Protein AF-A0A0M2HEK0-F1 (afdb_monomer_lite)

Foldseek 3Di:
DQQCLVVVVVVVVQDDVVDLVSNLVSCVVCVVSLLVSLVCQQVVLVVQLVLLLVVLVLCCVQPHNVLSVLSVLSNLLSVLSNVLSVLSNCSVVLVVLCVVPVVVSSVSSNVSCCCRVVNSNVSSLLSLLSSLLSVLVLLCLLVPVVSNVLNVLSVLLNVLVVVCVVCVVVCVVPPPDPNVVSNSCCSNPRSVVSSVVSVVLCVDPVSVVSSRCRPPPPDDDD

Structure (mmCIF, N/CA/C/O backbone):
data_AF-A0A0M2HEK0-F1
#
_entry.id   AF-A0A0M2HEK0-F1
#
loop_
_atom_site.group_PDB
_atom_site.id
_atom_site.type_symbol
_atom_site.label_atom_id
_atom_site.label_alt_id
_atom_site.label_comp_id
_atom_site.label_asym_id
_atom_site.label_entity_id
_atom_site.label_seq_id
_atom_site.pdbx_PDB_ins_code
_atom_site.Cartn_x
_atom_site.Cartn_y
_atom_site.Cartn_z
_atom_site.occupancy
_atom_site.B_iso_or_equiv
_atom_site.auth_seq_id
_atom_site.auth_comp_id
_atom_site.auth_asym_id
_atom_site.auth_atom_id
_atom_site.pdbx_PDB_model_num
ATOM 1 N N . MET A 1 1 ? -7.257 -2.954 -4.984 1.00 43.28 1 MET A N 1
ATOM 2 C CA . MET A 1 1 ? -6.579 -2.205 -6.070 1.00 43.28 1 MET A CA 1
ATOM 3 C C . MET A 1 1 ? -5.153 -1.795 -5.699 1.00 43.28 1 MET A C 1
ATOM 5 O O . MET A 1 1 ? -4.264 -2.121 -6.467 1.00 43.28 1 MET A O 1
ATOM 9 N N . LEU A 1 2 ? -4.908 -1.219 -4.512 1.00 51.06 2 LEU A N 1
ATOM 10 C CA . LEU A 1 2 ? -3.581 -0.797 -4.002 1.00 51.06 2 LEU A CA 1
ATOM 11 C C . LEU A 1 2 ? -2.445 -1.846 -4.005 1.00 51.06 2 LEU A C 1
ATOM 13 O O . LEU A 1 2 ? -1.286 -1.460 -3.966 1.00 51.06 2 LEU A O 1
ATOM 17 N N . PHE A 1 3 ? -2.766 -3.146 -4.009 1.00 53.66 3 PHE A N 1
ATOM 18 C CA . PHE A 1 3 ? -1.808 -4.231 -3.723 1.00 53.66 3 PHE A CA 1
ATOM 19 C C . PHE A 1 3 ? -1.712 -5.293 -4.831 1.00 53.66 3 PHE A C 1
ATOM 21 O O . PHE A 1 3 ? -1.003 -6.281 -4.695 1.00 53.66 3 PHE A O 1
ATOM 28 N N . VAL A 1 4 ? -2.433 -5.105 -5.944 1.00 54.69 4 VAL A N 1
ATOM 29 C CA . VAL A 1 4 ? -2.502 -6.089 -7.048 1.00 54.69 4 VAL A CA 1
ATOM 30 C C . VAL A 1 4 ? -1.503 -5.753 -8.168 1.00 54.69 4 VAL A C 1
ATOM 32 O O . VAL A 1 4 ? -1.244 -6.565 -9.050 1.00 54.69 4 VAL A O 1
ATOM 35 N N . ALA A 1 5 ? -0.893 -4.566 -8.111 1.00 63.00 5 ALA A N 1
ATOM 36 C CA . ALA A 1 5 ? -0.025 -4.030 -9.152 1.00 63.00 5 ALA A CA 1
ATOM 37 C C . ALA A 1 5 ? 1.284 -4.815 -9.348 1.00 63.00 5 ALA A C 1
ATOM 39 O O . ALA A 1 5 ? 1.787 -4.856 -10.462 1.00 63.00 5 ALA A O 1
ATOM 40 N N . LEU A 1 6 ? 1.859 -5.402 -8.293 1.00 65.25 6 LEU A N 1
ATOM 41 C CA . LEU A 1 6 ? 3.058 -6.249 -8.401 1.00 65.25 6 LEU A CA 1
ATOM 42 C C . LEU A 1 6 ? 2.714 -7.698 -8.813 1.00 65.25 6 LEU A C 1
ATOM 44 O O . LEU A 1 6 ? 3.336 -8.211 -9.741 1.00 65.25 6 LEU A O 1
ATOM 48 N N . PRO A 1 7 ? 1.695 -8.351 -8.209 1.00 66.81 7 PRO A N 1
ATOM 49 C CA . PRO A 1 7 ? 1.264 -9.692 -8.612 1.00 66.81 7 PRO A CA 1
ATOM 50 C C . PRO A 1 7 ? 0.872 -9.821 -10.079 1.00 66.81 7 PRO A C 1
ATOM 52 O O . PRO A 1 7 ? 1.194 -10.826 -10.698 1.00 66.81 7 PRO A O 1
ATOM 55 N N . LEU A 1 8 ? 0.187 -8.821 -10.646 1.00 73.88 8 LEU A N 1
ATOM 56 C CA . LEU A 1 8 ? -0.225 -8.866 -12.053 1.00 73.88 8 LEU A CA 1
ATOM 57 C C . LEU A 1 8 ? 0.974 -8.904 -13.002 1.00 73.88 8 LEU A C 1
ATOM 59 O O . LEU A 1 8 ? 0.934 -9.597 -14.011 1.00 73.88 8 LEU A O 1
ATOM 63 N N . GLU A 1 9 ? 2.049 -8.194 -12.667 1.00 77.06 9 GLU A N 1
ATOM 64 C CA . GLU A 1 9 ? 3.269 -8.176 -13.476 1.00 77.06 9 GLU A CA 1
ATOM 65 C C . GLU A 1 9 ? 4.083 -9.459 -13.299 1.00 77.06 9 GLU A C 1
ATOM 67 O O . GLU A 1 9 ? 4.614 -9.983 -14.274 1.00 77.06 9 GLU A O 1
ATOM 72 N N . LEU A 1 10 ? 4.121 -10.010 -12.080 1.00 74.12 10 LEU A N 1
ATOM 73 C CA . LEU A 1 10 ? 4.720 -11.321 -11.816 1.00 74.12 10 LEU A CA 1
ATOM 74 C C . LEU A 1 10 ? 3.996 -12.434 -12.587 1.00 74.12 10 LEU A C 1
ATOM 76 O O . LEU A 1 10 ? 4.642 -13.260 -13.224 1.00 74.12 10 LEU A O 1
ATOM 80 N N . LEU A 1 11 ? 2.660 -12.419 -12.604 1.00 78.31 11 LEU A N 1
ATOM 81 C CA . LEU A 1 11 ? 1.852 -13.345 -13.408 1.00 78.31 11 LEU A CA 1
ATOM 82 C C . LEU A 1 11 ? 2.074 -13.159 -14.916 1.00 78.31 11 LEU A C 1
ATOM 84 O O . LEU A 1 11 ? 1.963 -14.119 -15.673 1.00 78.31 11 LEU A O 1
ATOM 88 N N . ALA A 1 12 ? 2.424 -11.947 -15.348 1.00 82.19 12 ALA A N 1
ATOM 89 C CA . ALA A 1 12 ? 2.805 -11.634 -16.724 1.00 82.19 12 ALA A CA 1
ATOM 90 C C . ALA A 1 12 ? 4.292 -11.924 -17.032 1.00 82.19 12 ALA A C 1
ATOM 92 O O . ALA A 1 12 ? 4.817 -11.465 -18.049 1.00 82.19 12 ALA A O 1
ATOM 93 N N . GLY A 1 13 ? 4.984 -12.671 -16.165 1.00 81.81 13 GLY A N 1
ATOM 94 C CA . GLY A 1 13 ? 6.350 -13.132 -16.402 1.00 81.81 13 GLY A CA 1
ATOM 95 C C . GLY A 1 13 ? 7.399 -12.024 -16.342 1.00 81.81 13 GLY A C 1
ATOM 96 O O . GLY A 1 13 ? 8.364 -12.067 -17.107 1.00 81.81 13 GLY A O 1
ATOM 97 N N . ARG A 1 14 ? 7.207 -11.014 -15.478 1.00 81.00 14 ARG A N 1
ATOM 98 C CA . ARG A 1 14 ? 8.226 -9.983 -15.235 1.00 81.00 14 ARG A CA 1
ATOM 99 C C . ARG A 1 14 ? 9.558 -10.656 -14.845 1.00 81.00 14 ARG A C 1
ATOM 101 O O . ARG A 1 14 ? 9.555 -11.452 -13.905 1.00 81.00 14 ARG A O 1
ATOM 108 N N . PRO A 1 15 ? 10.670 -10.359 -15.546 1.00 81.75 15 PRO A N 1
ATOM 109 C CA . PRO A 1 15 ? 11.988 -10.888 -15.211 1.00 81.75 15 PRO A CA 1
ATOM 110 C C . PRO A 1 15 ? 12.427 -10.477 -13.810 1.00 81.75 15 PRO A C 1
ATOM 112 O O . PRO A 1 15 ? 11.942 -9.480 -13.267 1.00 81.75 15 PRO A O 1
ATOM 115 N N . ASP A 1 16 ? 13.385 -11.224 -13.267 1.00 72.88 16 ASP A N 1
ATOM 116 C CA . ASP A 1 16 ? 14.060 -10.829 -12.038 1.00 72.88 16 ASP A CA 1
ATOM 117 C C . ASP A 1 16 ? 14.680 -9.431 -12.193 1.00 72.88 16 ASP A C 1
ATOM 119 O O . ASP A 1 16 ? 15.221 -9.083 -13.250 1.00 72.88 16 ASP A O 1
ATOM 123 N N . ALA A 1 17 ? 14.573 -8.621 -11.141 1.00 68.38 17 ALA A N 1
ATOM 124 C CA . ALA A 1 17 ? 15.019 -7.234 -11.146 1.00 68.38 17 ALA A CA 1
ATOM 125 C C . ALA A 1 17 ? 16.545 -7.111 -11.291 1.00 68.38 17 ALA A C 1
ATOM 127 O O . ALA A 1 17 ? 17.024 -6.064 -11.727 1.00 68.38 17 ALA A O 1
ATOM 128 N N . ASP A 1 18 ? 17.279 -8.190 -11.007 1.00 76.81 18 ASP A N 1
ATOM 129 C CA . ASP A 1 18 ? 18.732 -8.282 -11.169 1.00 76.81 18 ASP A CA 1
ATOM 130 C C . ASP A 1 18 ? 19.176 -8.278 -12.647 1.00 76.81 18 ASP A C 1
ATOM 132 O O . ASP A 1 18 ? 20.338 -8.003 -12.946 1.00 76.81 18 ASP A O 1
ATOM 136 N N . ASN A 1 19 ? 18.260 -8.526 -13.597 1.00 86.56 19 ASN A N 1
ATOM 137 C CA . ASN A 1 19 ? 18.516 -8.388 -15.033 1.00 86.56 19 ASN A CA 1
ATOM 138 C C . ASN A 1 19 ? 17.760 -7.180 -15.607 1.00 86.56 19 ASN A C 1
ATOM 140 O O . ASN A 1 19 ? 16.602 -7.266 -16.037 1.00 86.56 19 ASN A O 1
ATOM 144 N N . VAL A 1 20 ? 18.447 -6.039 -15.622 1.00 87.50 20 VAL A N 1
ATOM 145 C CA . VAL A 1 20 ? 17.902 -4.743 -16.049 1.00 87.50 20 VAL A CA 1
ATOM 146 C C . VAL A 1 20 ? 17.521 -4.746 -17.525 1.00 87.50 20 VAL A C 1
ATOM 148 O O . VAL A 1 20 ? 16.408 -4.344 -17.864 1.00 87.50 20 VAL A O 1
ATOM 151 N N . ALA A 1 21 ? 18.391 -5.269 -18.388 1.00 89.06 21 ALA A N 1
ATOM 152 C CA . ALA A 1 21 ? 18.138 -5.355 -19.822 1.00 89.06 21 ALA A CA 1
ATOM 153 C C . ALA A 1 21 ? 16.881 -6.191 -20.126 1.00 89.06 21 ALA A C 1
ATOM 155 O O . ALA A 1 21 ? 16.002 -5.766 -20.880 1.00 89.06 21 ALA A O 1
ATOM 156 N N . ALA A 1 22 ? 16.733 -7.355 -19.480 1.00 89.69 22 ALA A N 1
ATOM 157 C CA . ALA A 1 22 ? 15.534 -8.180 -19.631 1.00 89.69 22 ALA A CA 1
ATOM 158 C C . ALA A 1 22 ? 14.280 -7.467 -19.104 1.00 89.69 22 ALA A C 1
ATOM 160 O O . ALA A 1 22 ? 13.217 -7.531 -19.729 1.00 89.69 22 ALA A O 1
ATOM 161 N N . SER A 1 23 ? 14.402 -6.773 -17.971 1.00 87.94 23 SER A N 1
ATOM 162 C CA . SER A 1 23 ? 13.316 -6.000 -17.373 1.00 87.94 23 SER A CA 1
ATOM 163 C C . SER A 1 23 ? 12.837 -4.851 -18.267 1.00 87.94 23 SER A C 1
ATOM 165 O O . SER A 1 23 ? 11.628 -4.651 -18.394 1.00 87.94 23 SER A O 1
ATOM 167 N N . LEU A 1 24 ? 13.750 -4.131 -18.924 1.00 89.38 24 LEU A N 1
ATOM 168 C CA . LEU A 1 24 ? 13.416 -3.089 -19.898 1.00 89.38 24 LEU A CA 1
ATOM 169 C C . LEU A 1 24 ? 12.700 -3.664 -21.120 1.00 89.38 24 LEU A C 1
ATOM 171 O O . LEU A 1 24 ? 11.616 -3.198 -21.468 1.00 89.38 24 LEU A O 1
ATOM 175 N N . ALA A 1 25 ? 13.232 -4.740 -21.704 1.00 90.81 25 ALA A N 1
ATOM 176 C CA . ALA A 1 25 ? 12.595 -5.412 -22.836 1.00 90.81 25 ALA A CA 1
ATOM 177 C C . ALA A 1 25 ? 11.201 -5.967 -22.478 1.00 90.81 25 ALA A C 1
ATOM 179 O O . ALA A 1 25 ? 10.298 -6.058 -23.314 1.00 90.81 25 ALA A O 1
ATOM 180 N N . TRP A 1 26 ? 10.989 -6.379 -21.225 1.00 90.88 26 TRP A N 1
ATOM 181 C CA . TRP A 1 26 ? 9.657 -6.729 -20.733 1.00 90.88 26 TRP A CA 1
ATOM 182 C C . TRP A 1 26 ? 8.751 -5.497 -20.625 1.00 90.88 26 TRP A C 1
ATOM 184 O O . TRP A 1 26 ? 7.598 -5.566 -21.048 1.00 90.88 26 TRP A O 1
ATOM 194 N N . LEU A 1 27 ? 9.260 -4.379 -20.104 1.00 88.31 27 LEU A N 1
ATOM 195 C CA . LEU A 1 27 ? 8.512 -3.138 -19.903 1.00 88.31 27 LEU A CA 1
ATOM 196 C C . LEU A 1 27 ? 8.070 -2.505 -21.228 1.00 88.31 27 LEU A C 1
ATOM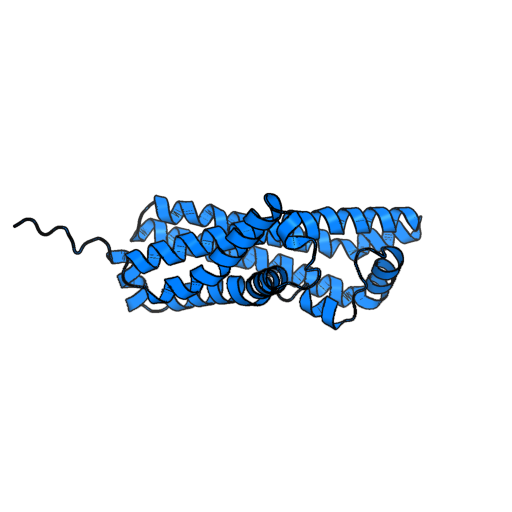 198 O O . LEU A 1 27 ? 6.954 -2.005 -21.317 1.00 88.31 27 LEU A O 1
ATOM 202 N N . GLU A 1 28 ? 8.889 -2.599 -22.273 1.00 88.31 28 GLU A N 1
ATOM 203 C CA . GLU A 1 28 ? 8.521 -2.212 -23.640 1.00 88.31 28 GLU A CA 1
ATOM 204 C C . GLU A 1 28 ? 7.371 -3.057 -24.188 1.00 88.31 28 GLU A C 1
ATOM 206 O O . GLU A 1 28 ? 6.364 -2.519 -24.650 1.00 88.31 28 GLU A O 1
ATOM 211 N N . ARG A 1 29 ? 7.470 -4.385 -24.063 1.00 91.12 29 ARG A N 1
ATOM 212 C CA . ARG A 1 29 ? 6.421 -5.312 -24.520 1.00 91.12 29 ARG A CA 1
ATOM 213 C C . ARG A 1 29 ? 5.120 -5.183 -23.727 1.00 91.12 29 ARG A C 1
ATOM 215 O O . ARG A 1 29 ? 4.054 -5.475 -24.260 1.00 91.12 29 ARG A O 1
ATOM 222 N N . ASN A 1 30 ? 5.200 -4.745 -22.471 1.00 90.81 30 ASN A N 1
ATOM 223 C CA . ASN A 1 30 ? 4.081 -4.704 -21.529 1.00 90.81 30 ASN A CA 1
ATOM 224 C C . ASN A 1 30 ? 3.758 -3.280 -21.039 1.00 90.81 30 ASN A C 1
ATOM 226 O O . ASN A 1 30 ? 3.206 -3.111 -19.951 1.00 90.81 30 ASN A O 1
ATOM 230 N N . ALA A 1 31 ? 4.057 -2.248 -21.835 1.00 86.81 31 ALA A N 1
ATOM 231 C CA . ALA A 1 31 ? 3.930 -0.844 -21.424 1.00 86.81 31 ALA A CA 1
ATOM 232 C C . ALA A 1 31 ? 2.513 -0.469 -20.947 1.00 86.81 31 ALA A C 1
ATOM 234 O O . ALA A 1 31 ? 2.347 0.262 -19.967 1.00 86.81 31 ALA A O 1
ATOM 235 N N . ALA A 1 32 ? 1.480 -1.014 -21.597 1.00 88.19 32 ALA A N 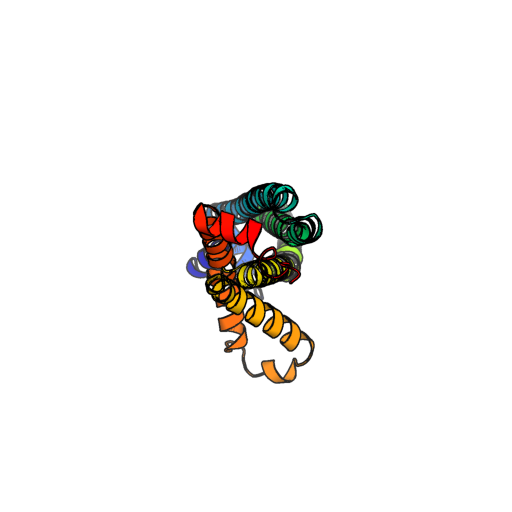1
ATOM 236 C CA . ALA A 1 32 ? 0.088 -0.812 -21.199 1.00 88.19 32 ALA A CA 1
ATOM 237 C C . ALA A 1 32 ? -0.208 -1.419 -19.818 1.00 88.19 32 ALA A C 1
ATOM 239 O O . ALA A 1 32 ? -0.811 -0.761 -18.971 1.00 88.19 32 ALA A O 1
ATOM 240 N N . LEU A 1 33 ? 0.263 -2.645 -19.564 1.00 88.44 33 LEU A N 1
ATOM 241 C CA . LEU A 1 33 ? 0.104 -3.305 -18.270 1.00 88.44 33 LEU A CA 1
ATOM 242 C C . LEU A 1 33 ? 0.831 -2.523 -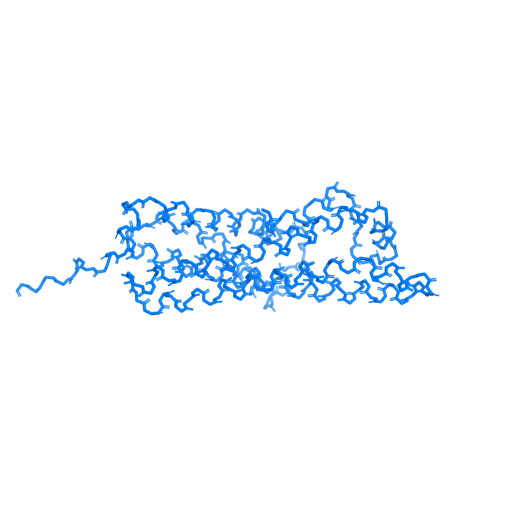17.171 1.00 88.44 33 LEU A C 1
ATOM 244 O O . LEU A 1 33 ? 0.219 -2.223 -16.151 1.00 88.44 33 LEU A O 1
ATOM 248 N N . ALA A 1 34 ? 2.083 -2.126 -17.413 1.00 85.00 34 ALA A N 1
ATOM 249 C CA . ALA A 1 34 ? 2.875 -1.331 -16.474 1.00 85.00 34 ALA A CA 1
ATOM 250 C C . ALA A 1 34 ? 2.225 0.032 -16.159 1.00 85.00 34 ALA A C 1
ATOM 252 O O . ALA A 1 34 ? 2.254 0.507 -15.024 1.00 85.00 34 ALA A O 1
ATOM 253 N N . SER A 1 35 ? 1.582 0.654 -17.151 1.00 87.50 35 SER A N 1
ATOM 254 C CA . SER A 1 35 ? 0.840 1.906 -16.961 1.00 87.50 35 SER A CA 1
ATOM 255 C C . SER A 1 35 ? -0.427 1.702 -16.127 1.00 87.50 35 SER A C 1
ATOM 257 O O . SER A 1 35 ? -0.724 2.499 -15.236 1.00 87.50 35 SER A O 1
ATOM 259 N N . VAL A 1 36 ? -1.167 0.615 -16.367 1.00 88.38 36 VAL A N 1
ATOM 260 C CA . VAL A 1 36 ? -2.367 0.269 -15.590 1.00 88.38 36 VAL A CA 1
ATOM 261 C C . VAL A 1 36 ? -2.006 -0.028 -14.137 1.00 88.38 36 VAL A C 1
ATOM 263 O O . VAL A 1 36 ? -2.650 0.491 -13.228 1.00 88.38 36 VAL A O 1
ATOM 266 N N . THR A 1 37 ? -0.971 -0.826 -13.888 1.00 86.62 37 THR A N 1
ATOM 267 C CA . THR A 1 37 ? -0.533 -1.180 -12.531 1.00 86.62 37 THR A CA 1
ATOM 268 C C . THR A 1 37 ? -0.002 0.040 -11.775 1.00 86.62 37 THR A C 1
ATOM 270 O O . THR A 1 37 ? -0.335 0.216 -10.601 1.00 86.62 37 THR A O 1
ATOM 273 N N . ALA A 1 38 ? 0.732 0.936 -12.444 1.00 87.81 38 ALA A N 1
ATOM 274 C CA . ALA A 1 38 ? 1.134 2.232 -11.898 1.00 87.81 38 ALA A CA 1
ATOM 275 C C . ALA A 1 38 ? -0.078 3.115 -11.548 1.00 87.81 38 ALA A C 1
ATOM 277 O O . ALA A 1 38 ? -0.161 3.650 -10.440 1.00 87.81 38 ALA A O 1
ATOM 278 N N . GLY A 1 39 ? -1.060 3.212 -12.450 1.00 88.06 39 GLY A N 1
ATOM 279 C CA . GLY A 1 39 ? -2.299 3.958 -12.231 1.00 88.06 39 GLY A CA 1
ATOM 280 C C . GLY A 1 39 ? -3.139 3.407 -11.074 1.00 88.06 39 GLY A C 1
ATOM 281 O O . GLY A 1 39 ? -3.653 4.173 -10.257 1.00 88.06 39 GLY A O 1
ATOM 282 N N . LEU A 1 40 ? -3.243 2.081 -10.946 1.00 87.56 40 LEU A N 1
ATOM 283 C CA . LEU A 1 40 ? -3.917 1.412 -9.826 1.00 87.56 40 LEU A CA 1
ATOM 284 C C . LEU A 1 40 ? -3.222 1.680 -8.487 1.00 87.56 40 LEU A C 1
ATOM 286 O O . LEU A 1 40 ? -3.894 1.889 -7.475 1.00 87.56 40 LEU A O 1
ATOM 290 N N . GLN A 1 41 ? -1.889 1.699 -8.476 1.00 87.81 41 GLN A N 1
ATOM 291 C CA . GLN A 1 41 ? -1.109 2.045 -7.292 1.00 87.81 41 G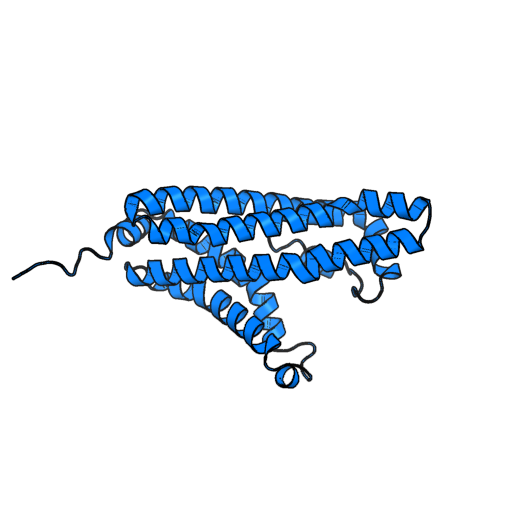LN A CA 1
ATOM 292 C C . GLN A 1 41 ? -1.338 3.509 -6.886 1.00 87.81 41 GLN A C 1
ATOM 294 O O . GLN A 1 41 ? -1.613 3.793 -5.718 1.00 87.81 41 GLN A O 1
ATOM 299 N N . LEU A 1 42 ? -1.285 4.422 -7.862 1.00 89.94 42 LEU A N 1
ATOM 300 C CA . LEU A 1 42 ? -1.482 5.858 -7.668 1.00 89.94 42 LEU A CA 1
ATOM 301 C C . LEU A 1 42 ? -2.882 6.166 -7.119 1.00 89.94 42 LEU A C 1
ATOM 303 O O . LEU A 1 42 ? -3.031 6.762 -6.051 1.00 89.94 42 LEU A O 1
ATOM 307 N N . SER A 1 43 ? -3.909 5.721 -7.845 1.00 88.12 43 SER A N 1
ATOM 308 C CA . SER A 1 43 ? -5.316 5.906 -7.473 1.00 88.12 43 SER A CA 1
ATOM 309 C C . SER A 1 43 ? -5.642 5.235 -6.145 1.00 88.12 43 SER A C 1
ATOM 311 O O . SER A 1 43 ? -6.326 5.820 -5.309 1.00 88.12 43 SER A O 1
ATOM 313 N N . GLY A 1 44 ? -5.110 4.038 -5.905 1.00 85.25 44 GLY A N 1
ATOM 314 C CA . GLY A 1 44 ? -5.286 3.350 -4.641 1.00 85.25 44 GLY A CA 1
ATOM 315 C C . GLY A 1 44 ? -4.692 4.137 -3.465 1.00 85.25 44 GLY A C 1
ATOM 316 O O . GLY A 1 44 ? -5.378 4.316 -2.460 1.00 85.25 44 GLY A O 1
ATOM 317 N N . GLY A 1 45 ? -3.471 4.668 -3.595 1.00 89.62 45 GLY A N 1
ATOM 318 C CA . GLY A 1 45 ? -2.864 5.541 -2.584 1.00 89.62 45 GLY A CA 1
ATOM 319 C C . GLY A 1 45 ? -3.716 6.781 -2.286 1.00 89.62 45 GLY A C 1
ATOM 320 O O . GLY A 1 45 ? -3.981 7.087 -1.123 1.00 89.62 45 GLY A O 1
ATOM 321 N N . ALA A 1 46 ? -4.241 7.435 -3.327 1.00 89.19 46 ALA A N 1
ATOM 322 C CA . ALA A 1 46 ? -5.149 8.574 -3.182 1.00 89.19 46 ALA A CA 1
ATOM 323 C C . ALA A 1 46 ? -6.460 8.200 -2.463 1.00 89.19 46 ALA A C 1
ATOM 325 O O . ALA A 1 46 ? -6.892 8.902 -1.548 1.00 89.19 46 ALA A O 1
ATOM 326 N N . LEU A 1 47 ? -7.068 7.065 -2.819 1.00 87.50 47 LEU A N 1
ATOM 327 C CA . LEU A 1 47 ? -8.270 6.556 -2.154 1.00 87.50 47 LEU A CA 1
ATOM 328 C C . LEU A 1 47 ? -8.017 6.247 -0.675 1.00 87.50 47 LEU A C 1
ATOM 330 O O . LEU A 1 47 ? -8.877 6.530 0.159 1.00 87.50 47 LEU A O 1
ATOM 334 N N . LEU A 1 48 ? -6.838 5.722 -0.331 1.00 88.00 48 LEU A N 1
ATOM 335 C CA . LEU A 1 48 ? -6.459 5.500 1.062 1.00 88.00 48 LEU A CA 1
ATOM 336 C C . LEU A 1 48 ? -6.366 6.822 1.834 1.00 88.00 48 LEU A C 1
ATOM 338 O O . LEU A 1 48 ? -6.896 6.904 2.937 1.00 88.00 48 LEU A O 1
ATOM 342 N N . ILE A 1 49 ? -5.781 7.876 1.252 1.00 90.81 49 ILE A N 1
ATOM 343 C CA . ILE A 1 49 ? -5.749 9.211 1.878 1.00 90.81 49 ILE A CA 1
ATOM 344 C C . ILE A 1 49 ? -7.167 9.715 2.156 1.00 90.81 49 ILE A C 1
ATOM 346 O O . ILE A 1 49 ? -7.441 10.185 3.263 1.00 90.81 49 ILE A O 1
ATOM 350 N N . VAL A 1 50 ? -8.072 9.602 1.180 1.00 88.25 50 VAL A N 1
ATOM 351 C CA . VAL A 1 50 ? -9.470 10.032 1.329 1.00 88.25 50 VAL A CA 1
ATOM 352 C C . VAL A 1 50 ? -10.162 9.237 2.439 1.00 88.25 50 VAL A C 1
ATOM 354 O O . VAL A 1 50 ? -10.755 9.833 3.340 1.00 88.25 50 VAL A O 1
ATOM 357 N N . ALA A 1 51 ? -10.034 7.908 2.426 1.00 85.62 51 ALA A N 1
ATOM 358 C CA . ALA A 1 51 ? -10.638 7.029 3.423 1.00 85.62 51 ALA A CA 1
ATOM 359 C C . ALA A 1 51 ? -10.122 7.325 4.841 1.00 85.62 51 ALA A C 1
ATOM 361 O O . ALA A 1 51 ? -10.908 7.493 5.774 1.00 85.62 51 ALA A O 1
ATOM 362 N N . VAL A 1 52 ? -8.804 7.451 5.000 1.00 88.31 52 VAL A N 1
ATOM 363 C CA . VAL A 1 52 ? -8.159 7.715 6.291 1.00 88.31 52 VAL A CA 1
ATOM 364 C C . VAL A 1 52 ? -8.499 9.113 6.805 1.00 88.31 52 VAL A C 1
ATOM 366 O O . VAL A 1 52 ? -8.765 9.274 7.994 1.00 88.31 52 VAL A O 1
ATOM 369 N N . THR A 1 53 ? -8.543 10.121 5.931 1.00 86.12 53 THR A N 1
ATOM 370 C CA . THR A 1 53 ? -8.936 11.489 6.306 1.00 86.12 53 THR A CA 1
ATOM 371 C C . THR A 1 53 ? -10.394 11.544 6.753 1.00 86.12 53 THR A C 1
ATOM 373 O O . THR A 1 53 ? -10.698 12.124 7.797 1.00 86.12 53 THR A O 1
ATOM 376 N N . GLY A 1 54 ? -11.299 10.893 6.015 1.00 81.88 54 GLY A N 1
ATOM 377 C CA . GLY A 1 54 ? -12.702 10.769 6.410 1.00 81.88 54 GLY A CA 1
ATOM 378 C C . GLY A 1 54 ? -12.845 10.093 7.774 1.00 81.88 54 GLY A C 1
ATOM 379 O O . GLY A 1 54 ? -13.545 10.592 8.657 1.00 81.88 54 GLY A O 1
ATOM 380 N N . PHE A 1 55 ? -12.095 9.013 7.992 1.00 82.06 55 PHE A N 1
ATOM 381 C CA . PHE A 1 55 ? -12.072 8.310 9.267 1.00 82.06 55 PHE A CA 1
ATOM 382 C C . PHE A 1 55 ? -11.509 9.163 10.415 1.00 82.06 55 PHE A C 1
ATOM 384 O O . PHE A 1 55 ? -12.083 9.189 11.504 1.00 82.06 55 PHE A O 1
ATOM 391 N N . ALA A 1 56 ? -10.443 9.930 10.172 1.00 84.25 56 ALA A N 1
ATOM 392 C CA . ALA A 1 56 ? -9.852 10.846 11.146 1.00 84.25 56 ALA A CA 1
ATOM 393 C C . ALA A 1 56 ? -10.861 11.893 11.643 1.00 84.25 56 ALA A C 1
ATOM 395 O O . ALA A 1 56 ? -10.912 12.193 12.837 1.00 84.25 56 ALA A O 1
ATOM 396 N N . LEU A 1 57 ? -11.687 12.436 10.741 1.00 80.25 57 LEU A N 1
ATOM 397 C CA . LEU A 1 57 ? -12.720 13.417 11.082 1.00 80.25 57 LEU A CA 1
ATOM 398 C C . LEU A 1 57 ? -13.790 12.826 12.005 1.00 80.25 57 LEU A C 1
ATOM 400 O O . LEU A 1 57 ? -14.189 13.473 12.975 1.00 80.25 57 LEU A O 1
ATOM 404 N N . VAL A 1 58 ? -14.223 11.592 11.737 1.00 78.62 58 VAL A N 1
ATOM 405 C CA . VAL A 1 58 ? -15.181 10.871 12.589 1.00 78.62 58 VAL A CA 1
ATOM 406 C C . VAL A 1 58 ? -14.563 10.584 13.959 1.00 78.62 58 VAL A C 1
ATOM 408 O O . VAL A 1 58 ? -15.148 10.923 14.989 1.00 78.62 58 VAL A O 1
ATOM 411 N N . LEU A 1 59 ? -13.338 10.054 13.981 1.00 78.25 59 LEU A N 1
ATOM 412 C CA . LEU A 1 59 ? -12.598 9.741 15.202 1.00 78.25 59 LEU A CA 1
ATOM 413 C C . LEU A 1 59 ? -12.376 10.951 16.105 1.00 78.25 59 LEU A C 1
ATOM 415 O O . LEU A 1 59 ? -12.584 10.868 17.317 1.00 78.25 59 LEU A O 1
ATOM 419 N N . ARG A 1 60 ? -11.971 12.085 15.527 1.00 78.44 60 ARG A N 1
ATOM 420 C CA . ARG A 1 60 ? -11.759 13.325 16.283 1.00 78.44 60 ARG A CA 1
ATOM 421 C C . ARG A 1 60 ? -13.026 13.780 16.996 1.00 78.44 60 ARG A C 1
ATOM 423 O O . ARG A 1 60 ? -12.934 14.244 18.126 1.00 78.44 60 ARG A O 1
ATOM 430 N N . ARG A 1 61 ? -14.185 13.642 16.345 1.00 77.12 61 ARG A N 1
ATOM 431 C CA . ARG A 1 61 ? -15.482 14.051 16.898 1.00 77.12 61 ARG A CA 1
ATOM 432 C C . ARG A 1 61 ? -15.996 13.095 17.971 1.00 77.12 61 ARG A C 1
ATOM 434 O O . ARG A 1 61 ? -16.592 13.550 18.937 1.00 77.12 61 ARG A O 1
ATOM 441 N N . GLN A 1 62 ? -15.794 11.792 17.790 1.00 72.94 62 GLN A N 1
ATOM 442 C CA . GLN A 1 62 ? -16.447 10.770 18.613 1.00 72.94 62 GLN A CA 1
ATOM 443 C C . GLN A 1 62 ? -15.562 10.204 19.729 1.00 72.94 62 GLN A C 1
ATOM 445 O O . GLN A 1 62 ? -16.075 9.816 20.772 1.00 72.94 62 GLN A O 1
ATOM 450 N N . VAL A 1 63 ? -14.245 10.150 19.522 1.00 72.25 63 VAL A N 1
ATOM 451 C CA . VAL A 1 63 ? -13.317 9.412 20.395 1.00 72.25 63 VAL A CA 1
ATOM 452 C C . VAL A 1 63 ? -12.236 10.311 20.995 1.00 72.25 63 VAL A C 1
ATOM 454 O O . VAL A 1 63 ? -11.813 10.089 22.129 1.00 72.25 63 VAL A O 1
ATOM 457 N N . GLY A 1 64 ? -11.784 11.321 20.250 1.00 78.00 64 GLY A N 1
ATOM 458 C CA . GLY A 1 64 ? -10.839 12.329 20.726 1.00 78.00 64 GLY A CA 1
ATOM 459 C C . GLY A 1 64 ? -9.626 12.542 19.812 1.00 78.00 64 GLY A C 1
ATOM 460 O O . GLY A 1 64 ? -9.396 11.790 18.857 1.00 78.00 64 GLY A O 1
ATOM 461 N N . PRO A 1 65 ? -8.816 13.577 20.098 1.00 78.00 65 PRO A N 1
ATOM 462 C CA . PRO A 1 65 ? -7.776 14.050 19.189 1.00 78.00 65 PRO A CA 1
ATOM 463 C C . PRO A 1 65 ? -6.628 13.054 19.008 1.00 78.00 65 PRO A C 1
ATOM 465 O O . PRO A 1 65 ? -6.091 12.970 17.912 1.00 78.00 65 PRO A O 1
ATOM 468 N N . ALA A 1 66 ? -6.275 12.265 20.029 1.00 80.94 66 ALA A N 1
ATOM 469 C CA . ALA A 1 66 ? -5.153 11.326 19.954 1.00 80.94 66 ALA A CA 1
ATOM 470 C C . ALA A 1 66 ? -5.356 10.243 18.877 1.00 80.94 66 ALA A C 1
ATOM 472 O O . ALA A 1 66 ? -4.473 10.018 18.050 1.00 80.94 66 ALA A O 1
ATOM 473 N N . LEU A 1 67 ? -6.537 9.614 18.835 1.00 78.00 67 LEU A N 1
ATOM 474 C CA . LEU A 1 67 ? -6.827 8.563 17.854 1.00 78.00 67 LEU A CA 1
ATOM 475 C C . LEU A 1 67 ? -7.008 9.143 16.443 1.00 78.00 67 LEU A C 1
ATOM 477 O O . LEU A 1 67 ? -6.561 8.544 15.471 1.00 78.00 67 LEU A O 1
ATOM 481 N N . GLY A 1 68 ? -7.579 10.346 16.341 1.00 77.75 68 GLY A N 1
ATOM 482 C CA . GLY A 1 68 ? -7.651 11.089 15.082 1.00 77.75 68 GLY A CA 1
ATOM 483 C C . GLY A 1 68 ? -6.313 11.671 14.597 1.00 77.75 68 GLY A C 1
ATOM 484 O O . GLY A 1 68 ? -6.190 12.031 13.431 1.00 77.75 68 GLY A O 1
ATOM 485 N N . SER A 1 69 ? -5.298 11.776 15.456 1.00 82.00 69 SER A N 1
ATOM 486 C CA . SER A 1 69 ? -3.926 12.103 15.044 1.00 82.00 69 SER A CA 1
ATOM 487 C C . SER A 1 69 ? -3.162 10.855 14.594 1.00 82.00 69 SER A C 1
ATOM 489 O O . SER A 1 69 ? -2.336 10.943 13.693 1.00 82.00 69 SER A O 1
ATOM 491 N N . ALA A 1 70 ? -3.472 9.672 15.137 1.00 84.06 70 ALA A N 1
ATOM 492 C CA . ALA A 1 70 ? -2.857 8.413 14.703 1.00 84.06 70 ALA A CA 1
ATOM 493 C C . ALA A 1 70 ? -3.151 8.069 13.229 1.00 84.06 70 ALA A C 1
ATOM 495 O O . ALA A 1 70 ? -2.361 7.395 12.573 1.00 84.06 70 ALA A O 1
ATOM 496 N N . THR A 1 71 ? -4.248 8.582 12.668 1.00 87.56 71 THR A N 1
ATOM 497 C CA . THR A 1 71 ? -4.573 8.485 11.236 1.00 87.56 71 THR A CA 1
ATOM 498 C C . THR A 1 71 ? -3.584 9.213 10.318 1.00 87.56 71 THR A C 1
ATOM 500 O O . THR A 1 71 ? -3.559 8.921 9.126 1.00 87.56 71 THR A O 1
ATOM 503 N N . VAL A 1 72 ? -2.695 10.074 10.834 1.00 89.31 72 VAL A N 1
ATOM 504 C CA . VAL A 1 72 ? -1.592 10.651 10.038 1.00 89.31 72 VAL A CA 1
ATOM 505 C C . VAL A 1 72 ? -0.708 9.557 9.430 1.00 89.31 72 VAL A C 1
ATOM 507 O O . VAL A 1 72 ? -0.296 9.692 8.282 1.00 89.31 72 VAL A O 1
ATOM 510 N N . PHE A 1 73 ? -0.491 8.435 10.128 1.00 88.69 73 PHE A N 1
ATOM 511 C CA . PHE A 1 73 ? 0.264 7.299 9.583 1.00 88.69 73 PHE A CA 1
ATOM 512 C C . PHE A 1 73 ? -0.420 6.660 8.366 1.00 88.69 73 PHE A C 1
ATOM 514 O O . PHE A 1 73 ? 0.258 6.285 7.414 1.00 88.69 73 PHE A O 1
ATOM 521 N N . GLY A 1 74 ? -1.756 6.594 8.352 1.00 90.44 74 GLY A N 1
ATOM 522 C CA . GLY A 1 74 ? -2.508 6.094 7.199 1.00 90.44 74 GLY A CA 1
ATOM 523 C C . GLY A 1 74 ? -2.469 7.056 6.004 1.00 90.44 74 GLY A C 1
ATOM 524 O O . GLY A 1 74 ? -2.337 6.611 4.867 1.00 90.44 74 GLY A O 1
ATOM 525 N N . VAL A 1 75 ? -2.510 8.373 6.249 1.00 92.81 75 VAL A N 1
ATOM 526 C CA . VAL A 1 75 ? -2.341 9.391 5.192 1.00 92.81 75 VAL A CA 1
ATOM 527 C C . VAL A 1 75 ? -0.926 9.341 4.620 1.00 92.81 75 VAL A C 1
ATOM 529 O O . VAL A 1 75 ? -0.757 9.346 3.404 1.00 92.81 75 VAL A O 1
ATOM 532 N N . PHE A 1 76 ? 0.084 9.236 5.486 1.00 94.62 76 PHE A N 1
ATOM 533 C CA . PHE A 1 76 ? 1.479 9.087 5.084 1.00 94.62 76 PHE A CA 1
ATOM 534 C C . PHE A 1 76 ? 1.687 7.830 4.230 1.00 94.62 76 PHE A C 1
ATOM 536 O O . PHE A 1 76 ? 2.276 7.914 3.155 1.00 94.62 76 PHE A O 1
ATOM 543 N N . ALA A 1 77 ? 1.120 6.690 4.639 1.00 92.19 77 ALA A N 1
ATOM 544 C CA . ALA A 1 77 ? 1.138 5.467 3.841 1.00 92.19 77 ALA A CA 1
ATOM 545 C C . ALA A 1 77 ? 0.489 5.661 2.461 1.00 92.19 77 ALA A C 1
ATOM 547 O O . ALA A 1 77 ? 1.072 5.291 1.444 1.00 92.19 77 ALA A O 1
ATOM 548 N N . GLY A 1 78 ? -0.695 6.282 2.409 1.00 91.38 78 GLY A N 1
ATOM 549 C CA . GLY A 1 78 ? -1.384 6.579 1.152 1.00 91.38 78 GLY A CA 1
ATOM 550 C C . GLY A 1 78 ? -0.572 7.480 0.219 1.00 91.38 78 GLY A C 1
ATOM 551 O O . GLY A 1 78 ? -0.504 7.210 -0.979 1.00 91.38 78 GLY A O 1
ATOM 552 N N . ALA A 1 79 ? 0.109 8.492 0.763 1.00 94.88 79 ALA A N 1
ATOM 553 C CA . ALA A 1 79 ? 0.995 9.369 -0.000 1.00 94.88 79 ALA A CA 1
ATOM 554 C C . ALA A 1 79 ? 2.206 8.616 -0.570 1.00 94.88 79 ALA A C 1
ATOM 556 O O . ALA A 1 79 ? 2.548 8.803 -1.736 1.00 94.88 79 ALA A O 1
ATOM 557 N N . LEU A 1 80 ? 2.817 7.722 0.213 1.00 94.06 80 LEU A N 1
ATOM 558 C CA . LEU A 1 80 ? 3.922 6.888 -0.258 1.00 94.06 80 LEU A CA 1
ATOM 559 C C . LEU A 1 80 ? 3.475 5.921 -1.358 1.00 94.06 80 LEU A C 1
ATOM 561 O O . LEU A 1 80 ? 4.131 5.839 -2.391 1.00 94.06 80 LEU A O 1
ATOM 565 N N . PHE A 1 81 ? 2.330 5.248 -1.201 1.00 91.19 81 PHE A N 1
ATOM 566 C CA . PHE A 1 81 ? 1.781 4.410 -2.269 1.00 91.19 81 PHE A CA 1
ATOM 567 C C . PHE A 1 81 ? 1.485 5.216 -3.538 1.00 91.19 81 PHE A C 1
ATOM 569 O O . PHE A 1 81 ? 1.797 4.759 -4.637 1.00 91.19 81 PHE A O 1
ATOM 576 N N . ALA A 1 82 ? 0.934 6.425 -3.398 1.00 92.06 82 ALA A N 1
ATOM 577 C CA . ALA A 1 82 ? 0.701 7.312 -4.530 1.00 92.06 82 ALA A CA 1
ATOM 578 C C . ALA A 1 82 ? 2.017 7.686 -5.236 1.00 92.06 82 ALA A C 1
ATOM 580 O O . ALA A 1 82 ? 2.106 7.590 -6.459 1.00 92.06 82 ALA A O 1
ATOM 581 N N . ALA A 1 83 ? 3.060 8.022 -4.472 1.00 93.50 83 ALA A N 1
ATOM 582 C CA . ALA A 1 83 ? 4.389 8.317 -5.002 1.00 93.50 83 ALA A CA 1
ATOM 583 C C . ALA A 1 83 ? 5.005 7.116 -5.739 1.00 93.50 83 ALA A C 1
ATOM 585 O O . ALA A 1 83 ? 5.533 7.284 -6.836 1.00 93.50 83 ALA A O 1
ATOM 586 N N . VAL A 1 84 ? 4.881 5.897 -5.198 1.00 91.31 84 VAL A N 1
ATOM 587 C CA . VAL A 1 84 ? 5.317 4.662 -5.878 1.00 91.31 84 VAL A CA 1
ATOM 588 C C . VAL A 1 84 ? 4.604 4.499 -7.220 1.00 91.31 84 VAL A C 1
ATOM 590 O O . VAL A 1 84 ? 5.250 4.198 -8.223 1.00 91.31 84 VAL A O 1
ATOM 593 N N . GLY A 1 85 ? 3.287 4.721 -7.259 1.00 89.88 85 GLY A N 1
ATOM 594 C CA . GLY A 1 85 ? 2.511 4.681 -8.499 1.00 89.88 85 GLY A CA 1
ATOM 595 C C . GLY A 1 85 ? 2.983 5.715 -9.521 1.00 89.88 85 GLY A C 1
ATOM 596 O O . GLY A 1 85 ? 3.206 5.368 -10.677 1.00 89.88 85 GLY A O 1
ATOM 597 N N . ALA A 1 86 ? 3.214 6.957 -9.091 1.00 91.38 86 ALA A N 1
ATOM 598 C CA . ALA A 1 86 ? 3.717 8.022 -9.957 1.00 91.38 86 ALA A CA 1
ATOM 599 C C . ALA A 1 86 ? 5.110 7.706 -10.530 1.00 91.38 86 ALA A C 1
ATOM 601 O O . ALA A 1 86 ? 5.323 7.841 -11.731 1.00 91.38 86 ALA A O 1
ATOM 602 N N . ILE A 1 87 ? 6.038 7.223 -9.697 1.00 90.75 87 ILE A N 1
ATOM 603 C CA . ILE A 1 87 ? 7.394 6.845 -10.126 1.00 90.75 87 ILE A CA 1
ATOM 604 C C . ILE A 1 87 ? 7.343 5.700 -11.139 1.00 90.75 87 ILE A C 1
ATOM 606 O O . ILE A 1 87 ? 7.999 5.770 -12.175 1.00 90.75 87 ILE A O 1
ATOM 610 N N . ARG A 1 88 ? 6.532 4.667 -10.874 1.00 85.56 88 ARG A N 1
ATOM 611 C CA . ARG A 1 88 ? 6.342 3.537 -11.797 1.00 85.56 88 ARG A CA 1
ATOM 612 C C . ARG A 1 88 ? 5.656 3.943 -13.099 1.00 85.56 88 ARG A C 1
ATOM 614 O O . ARG A 1 88 ? 5.874 3.297 -14.116 1.00 85.56 88 ARG A O 1
ATOM 621 N N . GLY A 1 89 ? 4.858 5.008 -13.078 1.00 86.88 89 GLY A N 1
A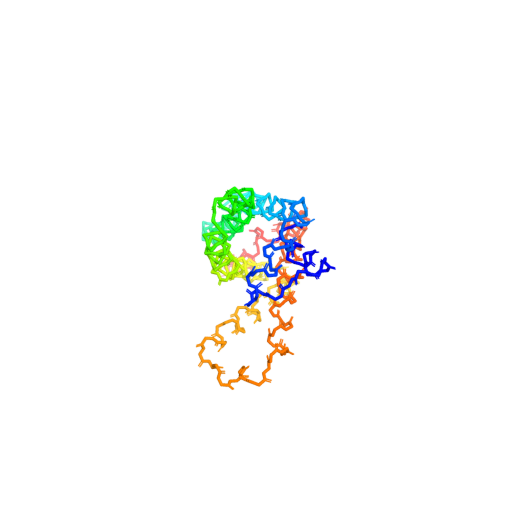TOM 622 C CA . GLY A 1 89 ? 4.196 5.558 -14.259 1.00 86.88 89 GLY A CA 1
ATOM 623 C C . GLY A 1 89 ? 5.152 6.170 -15.287 1.00 86.88 89 GLY A C 1
ATOM 624 O O . GLY A 1 89 ? 4.755 6.357 -16.431 1.00 86.88 89 GLY A O 1
ATOM 625 N N . ASN A 1 90 ? 6.419 6.421 -14.934 1.00 87.69 90 ASN A N 1
ATOM 626 C CA . ASN A 1 90 ? 7.417 7.041 -15.818 1.00 87.69 90 ASN A CA 1
ATOM 627 C C . ASN A 1 90 ? 7.976 6.114 -16.918 1.00 87.69 90 ASN A C 1
ATOM 629 O O . ASN A 1 90 ? 9.033 6.392 -17.482 1.00 87.69 90 ASN A O 1
ATOM 633 N N . THR A 1 91 ? 7.275 5.034 -17.263 1.00 85.06 91 THR A N 1
ATOM 634 C CA . THR A 1 91 ? 7.675 4.086 -18.319 1.00 85.06 91 THR A CA 1
ATOM 635 C C . THR A 1 91 ? 7.971 4.774 -19.654 1.00 85.06 91 THR A C 1
ATOM 637 O O . THR A 1 91 ? 9.010 4.515 -20.254 1.00 85.06 91 THR A O 1
ATOM 640 N N . GLY A 1 92 ? 7.122 5.715 -20.077 1.00 86.69 92 GLY A N 1
ATOM 641 C CA . GLY A 1 92 ? 7.328 6.473 -21.313 1.00 86.69 92 GLY A CA 1
ATOM 642 C C . GLY A 1 92 ? 8.576 7.362 -21.289 1.00 86.69 92 GLY A C 1
ATOM 643 O O . GLY A 1 92 ? 9.249 7.499 -22.305 1.00 86.69 92 GLY A O 1
ATOM 644 N N . ALA A 1 93 ? 8.936 7.921 -20.129 1.00 89.44 93 ALA A N 1
ATOM 645 C CA . ALA A 1 93 ? 10.159 8.712 -19.990 1.00 89.44 93 ALA A CA 1
ATOM 646 C C . ALA A 1 93 ? 11.416 7.831 -20.091 1.00 89.44 93 ALA A C 1
ATOM 648 O O . ALA A 1 93 ? 12.389 8.228 -20.725 1.00 89.44 93 ALA A O 1
ATOM 649 N N . ILE A 1 94 ? 11.379 6.622 -19.521 1.00 90.56 94 ILE A N 1
ATOM 650 C CA . ILE A 1 94 ? 12.473 5.644 -19.623 1.00 90.56 94 ILE A CA 1
ATOM 651 C C . ILE A 1 94 ? 12.668 5.209 -21.081 1.00 90.56 94 ILE A C 1
ATOM 653 O O . ILE A 1 94 ? 13.791 5.223 -21.575 1.00 90.56 94 ILE A O 1
ATOM 657 N N . GLN A 1 95 ? 11.580 4.893 -21.790 1.00 88.88 95 GLN A N 1
ATOM 658 C CA . GLN A 1 95 ? 11.626 4.531 -23.213 1.00 88.88 95 GLN A CA 1
ATOM 659 C C . GLN A 1 95 ? 12.154 5.678 -24.081 1.00 88.88 95 GLN A C 1
ATOM 661 O O . GLN A 1 95 ? 12.958 5.459 -24.983 1.00 88.88 95 GLN A O 1
ATOM 666 N N . TYR A 1 96 ? 11.742 6.914 -23.784 1.00 91.00 96 TYR A N 1
ATOM 667 C CA . TYR A 1 96 ? 12.261 8.092 -24.470 1.00 91.00 96 TYR A CA 1
ATOM 668 C C . TYR A 1 96 ? 13.774 8.238 -24.272 1.00 91.00 96 TYR A C 1
ATOM 670 O O . TYR A 1 96 ? 14.486 8.413 -25.254 1.00 91.00 96 TYR A O 1
ATOM 678 N N . ILE A 1 97 ? 14.284 8.100 -23.044 1.00 91.56 97 ILE A N 1
ATOM 679 C CA . ILE A 1 97 ? 15.732 8.117 -22.767 1.00 91.56 97 ILE A CA 1
ATOM 680 C C . ILE A 1 97 ? 16.455 7.005 -23.549 1.00 91.56 97 ILE A C 1
ATOM 682 O O . ILE A 1 97 ? 17.479 7.275 -24.174 1.00 91.56 97 ILE A O 1
ATOM 686 N N . GLY A 1 98 ? 15.886 5.796 -23.580 1.00 90.88 98 GLY A N 1
ATOM 687 C CA . GLY A 1 98 ? 16.453 4.642 -24.292 1.00 90.88 98 GLY A CA 1
ATOM 688 C C . GLY A 1 98 ? 16.544 4.825 -25.803 1.00 90.88 98 GLY A C 1
ATOM 689 O O . GLY A 1 98 ? 17.418 4.247 -26.437 1.00 90.88 98 GLY A O 1
ATOM 690 N N . SER A 1 99 ? 15.704 5.687 -26.384 1.00 91.75 99 SER A N 1
ATOM 691 C CA . SER A 1 99 ? 15.806 6.034 -27.807 1.00 91.75 99 SER A CA 1
ATOM 692 C C . SER A 1 99 ? 17.072 6.825 -28.164 1.00 91.75 99 SER A C 1
ATOM 694 O O . SER A 1 99 ? 17.449 6.860 -29.335 1.00 91.75 99 SER A O 1
ATOM 696 N N . PHE A 1 100 ? 17.727 7.444 -27.174 1.00 93.12 100 PHE A N 1
ATOM 697 C CA . PHE A 1 100 ? 19.006 8.138 -27.347 1.00 93.12 100 PHE A CA 1
ATOM 698 C C . PHE A 1 100 ? 20.189 7.255 -26.959 1.00 93.12 100 PHE A C 1
ATOM 700 O O . PHE A 1 100 ? 21.152 7.181 -27.714 1.00 93.12 100 PHE A O 1
ATOM 707 N N . GLU A 1 101 ? 20.123 6.628 -25.781 1.00 94.94 101 GLU A N 1
ATOM 708 C CA . GLU A 1 101 ? 21.194 5.793 -25.238 1.00 94.94 101 GLU A CA 1
ATOM 709 C C . GLU A 1 101 ? 20.617 4.713 -24.314 1.00 94.94 101 GLU A C 1
ATOM 711 O O . GLU A 1 101 ? 19.902 5.011 -23.348 1.00 94.94 101 GLU A O 1
ATOM 716 N N . GLN A 1 102 ? 20.948 3.452 -24.590 1.00 92.31 102 GLN A N 1
ATOM 717 C CA . GLN A 1 102 ? 20.369 2.306 -23.888 1.00 92.31 102 GLN A CA 1
ATOM 718 C C . GLN A 1 102 ? 20.842 2.256 -22.428 1.00 92.31 102 GLN A C 1
ATOM 720 O O . GLN A 1 102 ? 20.032 2.069 -21.518 1.00 92.31 102 GLN A O 1
ATOM 725 N N . ASP A 1 103 ? 22.126 2.525 -22.184 1.00 93.62 103 ASP A N 1
ATOM 726 C CA . ASP A 1 103 ? 22.725 2.507 -20.841 1.00 93.62 103 ASP A CA 1
ATOM 727 C C . ASP A 1 103 ? 22.076 3.540 -19.896 1.00 93.62 103 ASP A C 1
ATOM 729 O O . ASP A 1 103 ? 21.985 3.355 -18.674 1.00 93.62 103 ASP A O 1
ATOM 733 N N . TRP A 1 104 ? 21.575 4.647 -20.454 1.00 94.19 104 TRP A N 1
ATOM 734 C CA . TRP A 1 104 ? 20.860 5.667 -19.687 1.00 94.19 104 TRP A CA 1
ATOM 735 C C . TRP A 1 104 ? 19.463 5.195 -19.287 1.00 94.19 104 TRP A C 1
ATOM 737 O O . TRP A 1 104 ? 19.024 5.470 -18.166 1.00 94.19 104 TRP A O 1
ATOM 747 N N . ALA A 1 105 ? 18.772 4.458 -20.161 1.00 92.25 105 ALA A N 1
ATOM 748 C CA . ALA A 1 105 ? 17.489 3.847 -19.826 1.00 92.25 105 ALA A CA 1
ATOM 749 C C . ALA A 1 105 ? 17.637 2.776 -18.744 1.00 92.25 105 ALA A C 1
ATOM 751 O O . ALA A 1 105 ? 16.808 2.718 -17.834 1.00 92.25 105 ALA A O 1
ATOM 752 N N . GLU A 1 106 ? 18.709 1.982 -18.786 1.00 92.44 106 GLU A N 1
ATOM 753 C CA . GLU A 1 106 ? 19.026 0.999 -17.742 1.00 92.44 106 GLU A CA 1
ATOM 754 C C . GLU A 1 106 ? 19.231 1.674 -16.384 1.00 92.44 106 GLU A C 1
ATOM 756 O O . GLU A 1 106 ? 18.617 1.289 -15.384 1.00 92.44 106 GLU A O 1
ATOM 761 N N . SER A 1 107 ? 20.006 2.759 -16.364 1.00 92.94 107 SER A N 1
ATOM 762 C CA . SER A 1 107 ? 20.241 3.564 -15.162 1.00 92.94 107 SER A CA 1
ATOM 763 C C . SER A 1 107 ? 18.952 4.201 -14.623 1.00 92.94 107 SER A C 1
ATOM 765 O O . SER A 1 107 ? 18.689 4.174 -13.418 1.00 92.94 107 SER A O 1
ATOM 767 N N . ALA A 1 108 ? 18.108 4.747 -15.505 1.00 91.00 108 ALA A N 1
ATOM 768 C CA . ALA A 1 108 ? 16.825 5.341 -15.132 1.00 91.00 108 ALA A CA 1
ATOM 769 C C . ALA A 1 108 ? 15.840 4.291 -14.588 1.00 91.00 108 ALA A C 1
ATOM 771 O O . ALA A 1 108 ? 15.159 4.524 -13.582 1.00 91.00 108 ALA A O 1
ATOM 772 N N . TYR A 1 109 ? 15.783 3.110 -15.207 1.00 90.62 109 TYR A N 1
ATOM 773 C CA . TYR A 1 109 ? 14.982 1.995 -14.714 1.00 90.62 109 TYR A CA 1
ATOM 774 C C . TYR A 1 109 ? 15.449 1.536 -13.331 1.00 90.62 109 TYR A C 1
ATOM 776 O O . TYR A 1 109 ? 14.630 1.423 -12.420 1.00 90.62 109 TYR A O 1
ATOM 784 N N . LEU A 1 110 ? 16.756 1.350 -13.133 1.00 90.06 110 LEU A N 1
ATOM 785 C CA . LEU A 1 110 ? 17.316 0.992 -11.829 1.00 90.06 110 LEU A CA 1
ATOM 786 C C . LEU A 1 110 ? 16.960 2.018 -10.753 1.00 90.06 110 LEU A C 1
ATOM 788 O O . LEU A 1 110 ? 16.478 1.644 -9.684 1.00 90.06 110 LEU A O 1
ATOM 792 N N . ALA A 1 111 ? 17.130 3.311 -11.037 1.00 90.62 111 ALA A N 1
ATOM 793 C CA . ALA A 1 111 ? 16.805 4.374 -10.091 1.00 90.62 111 ALA A CA 1
ATOM 794 C C . ALA A 1 111 ? 15.314 4.367 -9.710 1.00 90.62 111 ALA A C 1
ATOM 796 O O . ALA A 1 111 ? 14.967 4.407 -8.527 1.00 90.62 111 ALA A O 1
ATOM 797 N N . THR A 1 112 ? 14.418 4.267 -10.696 1.00 89.44 112 THR A N 1
ATOM 798 C CA . THR A 1 112 ? 12.968 4.211 -10.439 1.00 89.44 112 THR A CA 1
ATOM 799 C C . THR A 1 112 ? 12.563 2.952 -9.672 1.00 89.44 112 THR A C 1
ATOM 801 O O . THR A 1 112 ? 11.714 3.028 -8.781 1.00 89.44 112 THR A O 1
ATOM 804 N N . HIS A 1 113 ? 13.197 1.811 -9.952 1.00 85.94 113 HIS A N 1
ATOM 805 C CA . HIS A 1 113 ? 12.966 0.561 -9.238 1.00 85.94 113 HIS A CA 1
ATOM 806 C C . HIS A 1 113 ? 13.452 0.628 -7.780 1.00 85.94 113 HIS A C 1
ATOM 808 O O . HIS A 1 113 ? 12.689 0.312 -6.866 1.00 85.94 113 HIS A O 1
ATOM 814 N N . LEU A 1 114 ? 14.679 1.099 -7.544 1.00 87.31 114 LEU A N 1
ATOM 815 C CA . LEU A 1 114 ? 15.272 1.247 -6.210 1.00 87.31 114 LEU A CA 1
ATOM 816 C C . LEU A 1 114 ? 14.463 2.200 -5.326 1.00 87.31 114 LEU A C 1
ATOM 818 O O . LEU A 1 114 ? 14.123 1.877 -4.184 1.00 87.31 114 LEU A O 1
ATOM 822 N N . ILE A 1 115 ? 14.114 3.371 -5.859 1.00 89.38 115 ILE A N 1
ATOM 823 C CA . ILE A 1 115 ? 13.352 4.375 -5.116 1.00 89.38 115 ILE A CA 1
ATOM 824 C C . ILE A 1 115 ? 11.920 3.879 -4.894 1.00 89.38 115 ILE A C 1
ATOM 826 O O . ILE A 1 115 ? 11.424 3.889 -3.770 1.00 89.38 115 ILE A O 1
ATOM 830 N N . GLY A 1 116 ? 11.242 3.426 -5.948 1.00 86.75 116 GLY A N 1
ATOM 831 C CA . GLY A 1 116 ? 9.840 3.030 -5.870 1.00 86.75 116 GLY A CA 1
ATOM 832 C C . GLY A 1 116 ? 9.634 1.730 -5.095 1.00 86.75 116 GLY A C 1
ATOM 833 O O . GLY A 1 116 ? 8.983 1.718 -4.052 1.00 86.75 116 GLY A O 1
ATOM 834 N N . VAL A 1 117 ? 10.167 0.628 -5.620 1.00 82.06 117 VAL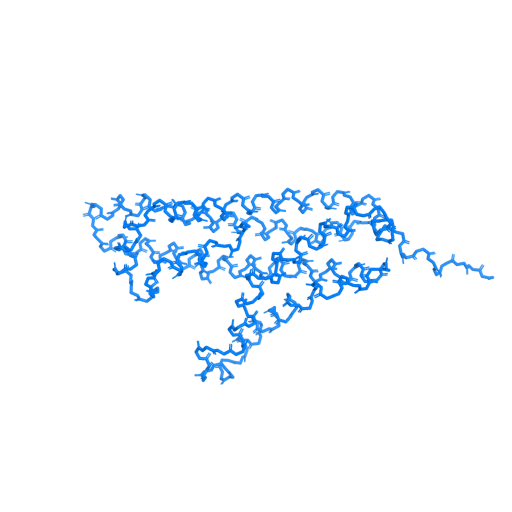 A N 1
ATOM 835 C CA . VAL A 1 117 ? 9.866 -0.732 -5.153 1.00 82.06 117 VAL A CA 1
ATOM 836 C C . VAL A 1 117 ? 10.694 -1.108 -3.932 1.00 82.06 117 VAL A C 1
ATOM 838 O O . VAL A 1 117 ? 10.152 -1.705 -3.011 1.00 82.06 117 VAL A O 1
ATOM 841 N N . GLN A 1 118 ? 11.978 -0.748 -3.888 1.00 81.50 118 GLN A N 1
ATOM 842 C CA . GLN A 1 118 ? 12.856 -1.190 -2.796 1.00 81.50 118 GLN A CA 1
ATOM 843 C C . GLN A 1 118 ? 12.879 -0.232 -1.596 1.00 81.50 118 GLN A C 1
ATOM 845 O O . GLN A 1 118 ? 13.220 -0.650 -0.492 1.00 81.50 118 GLN A O 1
ATOM 850 N N . SER A 1 119 ? 12.484 1.034 -1.780 1.00 86.06 119 SER A N 1
ATOM 851 C CA . SER A 1 119 ? 12.520 2.039 -0.706 1.00 86.06 119 SER A CA 1
ATOM 852 C C . SER A 1 119 ? 11.127 2.484 -0.259 1.00 86.06 119 SER A C 1
ATOM 854 O O . SER A 1 119 ? 10.732 2.262 0.888 1.00 86.06 119 SER A O 1
ATOM 856 N N . LEU A 1 120 ? 10.362 3.125 -1.147 1.00 90.19 120 LEU A N 1
ATOM 857 C CA . LEU A 1 120 ? 9.101 3.770 -0.772 1.00 90.19 120 LEU A CA 1
ATOM 858 C C . LEU A 1 120 ? 7.981 2.766 -0.493 1.00 90.19 120 LEU A C 1
ATOM 860 O O . LEU A 1 120 ? 7.210 2.976 0.444 1.00 90.19 120 LEU A O 1
ATOM 864 N N . LEU A 1 121 ? 7.887 1.687 -1.272 1.00 85.38 121 LEU A N 1
ATOM 865 C CA . LEU A 1 121 ? 6.838 0.681 -1.107 1.00 85.38 121 LEU A CA 1
ATOM 866 C C . LEU A 1 121 ? 6.910 -0.027 0.267 1.00 85.38 121 LEU A C 1
ATOM 868 O O . LEU A 1 121 ? 5.907 0.018 0.983 1.00 85.38 121 LEU A O 1
ATOM 872 N N . PRO A 1 122 ? 8.069 -0.545 0.729 1.00 82.62 122 PRO A N 1
ATOM 873 C CA . PRO A 1 122 ? 8.192 -1.103 2.077 1.00 82.62 122 PRO A CA 1
ATOM 874 C C . PRO A 1 122 ? 7.865 -0.090 3.179 1.00 82.62 122 PRO A C 1
ATOM 876 O O . PRO A 1 122 ? 7.245 -0.428 4.188 1.00 82.62 122 PRO A O 1
ATOM 879 N N . LEU A 1 123 ? 8.247 1.180 2.998 1.00 86.75 123 LEU A N 1
ATOM 880 C CA . LEU A 1 123 ? 7.931 2.230 3.967 1.00 86.75 123 LEU A CA 1
ATOM 881 C C . LEU A 1 123 ? 6.420 2.506 4.033 1.00 86.75 123 LEU A C 1
ATOM 883 O O . LEU A 1 123 ? 5.875 2.678 5.126 1.00 86.75 123 LEU A O 1
ATOM 887 N N . ALA A 1 124 ? 5.741 2.508 2.882 1.00 88.94 124 ALA A N 1
ATOM 888 C CA . ALA A 1 124 ? 4.291 2.653 2.796 1.00 88.94 124 ALA A CA 1
ATOM 889 C C . ALA A 1 124 ? 3.578 1.520 3.544 1.00 88.94 124 ALA A C 1
ATOM 891 O O . ALA A 1 124 ? 2.643 1.762 4.307 1.00 88.94 124 ALA A O 1
ATOM 892 N N . GLU A 1 125 ? 4.056 0.289 3.377 1.00 84.00 125 GLU A N 1
ATOM 893 C CA . GLU A 1 125 ? 3.512 -0.901 4.030 1.00 84.00 125 GLU A CA 1
ATOM 894 C C . GLU A 1 125 ? 3.708 -0.886 5.542 1.00 84.00 125 GLU A C 1
ATOM 896 O O . GLU A 1 125 ? 2.774 -1.204 6.282 1.00 84.00 125 GLU A O 1
ATOM 901 N N . ILE A 1 126 ? 4.887 -0.481 6.019 1.00 86.31 126 ILE A N 1
ATOM 902 C CA . ILE A 1 126 ? 5.156 -0.327 7.453 1.00 86.31 126 ILE A CA 1
ATOM 903 C C . ILE A 1 126 ? 4.229 0.737 8.046 1.00 86.31 126 ILE A C 1
ATOM 905 O O . ILE A 1 126 ? 3.617 0.505 9.090 1.00 86.31 126 ILE A O 1
ATOM 909 N N . ALA A 1 127 ? 4.074 1.880 7.373 1.00 90.44 127 ALA A N 1
ATOM 910 C CA . ALA A 1 127 ? 3.185 2.947 7.821 1.00 90.44 127 ALA A CA 1
ATOM 911 C C . ALA A 1 127 ? 1.711 2.497 7.852 1.00 90.44 127 ALA A C 1
ATOM 913 O O . ALA A 1 127 ? 1.018 2.724 8.848 1.00 90.44 127 ALA A O 1
ATOM 914 N N . ALA A 1 128 ? 1.243 1.804 6.808 1.00 88.88 128 ALA A N 1
ATOM 915 C CA . ALA A 1 128 ? -0.113 1.260 6.740 1.00 88.88 128 ALA A CA 1
ATOM 916 C C . ALA A 1 128 ? -0.354 0.195 7.818 1.00 88.88 128 ALA A C 1
ATOM 918 O O . ALA A 1 128 ? -1.390 0.207 8.485 1.00 88.88 128 ALA A O 1
ATOM 919 N N . SER A 1 129 ? 0.617 -0.695 8.024 1.00 88.69 129 SER A N 1
ATOM 920 C CA . SER A 1 129 ? 0.549 -1.749 9.036 1.00 88.69 129 SER A CA 1
ATOM 921 C C . SER A 1 129 ? 0.518 -1.159 10.442 1.00 88.69 129 SER A C 1
ATOM 923 O O . SER A 1 129 ? -0.349 -1.514 11.236 1.00 88.69 129 SER A O 1
ATOM 925 N N . GLY A 1 130 ? 1.393 -0.193 10.737 1.00 89.81 130 GLY A N 1
ATOM 926 C CA . GLY A 1 130 ? 1.397 0.534 12.007 1.00 89.81 130 GLY A CA 1
ATOM 927 C C . GLY A 1 130 ? 0.059 1.218 12.287 1.00 89.81 130 GLY A C 1
ATOM 928 O O . GLY A 1 130 ? -0.486 1.095 13.385 1.00 89.81 130 GLY A O 1
ATOM 929 N N . TRP A 1 131 ? -0.521 1.866 11.275 1.00 91.31 131 TRP A N 1
ATOM 930 C CA . TRP A 1 131 ? -1.849 2.462 11.384 1.00 91.31 131 TRP A CA 1
ATOM 931 C C . TRP A 1 131 ? -2.936 1.417 11.694 1.00 91.31 131 TRP A C 1
ATOM 933 O O . TRP A 1 131 ? -3.691 1.595 12.653 1.00 91.31 131 TRP A O 1
ATOM 943 N N . LEU A 1 132 ? -2.984 0.300 10.959 1.00 89.81 132 LEU A N 1
ATOM 944 C CA . LEU A 1 132 ? -3.953 -0.779 11.194 1.00 89.81 132 LEU A CA 1
ATOM 945 C C . LEU A 1 132 ? -3.821 -1.397 12.589 1.00 89.81 132 LEU A C 1
ATOM 947 O O . LEU A 1 132 ? -4.838 -1.659 13.231 1.00 89.81 132 LEU A O 1
ATOM 951 N N . ILE A 1 133 ? -2.599 -1.591 13.089 1.00 90.44 133 ILE A N 1
ATOM 952 C CA . ILE A 1 133 ? -2.345 -2.104 14.444 1.00 90.44 133 ILE A CA 1
ATOM 953 C C . ILE A 1 133 ? -2.930 -1.150 15.489 1.00 90.44 133 ILE A C 1
ATOM 955 O O . ILE A 1 133 ? -3.673 -1.584 16.373 1.00 90.44 133 ILE A O 1
ATOM 959 N N . ILE A 1 134 ? -2.653 0.154 15.370 1.00 90.12 134 ILE A N 1
ATOM 960 C CA . ILE A 1 134 ? -3.162 1.167 16.305 1.00 90.12 134 ILE A CA 1
ATOM 961 C C . ILE A 1 134 ? -4.695 1.168 16.318 1.00 90.12 134 ILE A C 1
ATOM 963 O O . ILE A 1 134 ? -5.298 1.150 17.394 1.00 90.12 134 ILE A O 1
ATOM 967 N N . ILE A 1 135 ? -5.331 1.150 15.143 1.00 88.12 135 ILE A N 1
ATOM 968 C CA . ILE A 1 135 ? -6.796 1.139 15.033 1.00 88.12 135 ILE A CA 1
ATOM 969 C C . ILE A 1 135 ? -7.393 -0.157 15.584 1.00 88.12 135 ILE A C 1
ATOM 971 O O . ILE A 1 135 ? -8.366 -0.102 16.335 1.00 88.12 135 ILE A O 1
ATOM 975 N N . SER A 1 136 ? -6.782 -1.305 15.297 1.00 88.44 136 SER A N 1
ATOM 976 C CA . SER A 1 136 ? -7.232 -2.615 15.781 1.00 88.44 136 SER A CA 1
ATOM 977 C C . SER A 1 136 ? -7.202 -2.694 17.309 1.00 88.44 136 SER A C 1
ATOM 979 O O . SER A 1 136 ? -8.190 -3.079 17.936 1.00 88.44 136 SER A O 1
ATOM 981 N N . ILE A 1 137 ? -6.106 -2.248 17.934 1.00 88.94 137 ILE A N 1
ATOM 982 C CA . ILE A 1 137 ? -5.979 -2.183 19.399 1.00 88.94 137 ILE A CA 1
ATOM 983 C C . ILE A 1 137 ? -6.989 -1.192 19.983 1.00 88.94 137 ILE A C 1
ATOM 985 O O . ILE A 1 137 ? -7.657 -1.486 20.978 1.00 88.94 137 ILE A O 1
ATOM 989 N N . ALA A 1 138 ? -7.120 -0.011 19.374 1.00 86.44 138 ALA A N 1
ATOM 990 C CA . ALA A 1 138 ? -8.065 1.001 19.827 1.00 86.44 138 ALA A CA 1
ATOM 991 C C . ALA A 1 138 ? -9.517 0.513 19.755 1.00 86.44 138 ALA A C 1
ATOM 993 O O . ALA A 1 138 ? -10.313 0.894 20.617 1.00 86.44 138 ALA A O 1
ATOM 994 N N . ALA A 1 139 ? -9.842 -0.324 18.768 1.00 84.06 139 ALA A N 1
ATOM 995 C CA . ALA A 1 139 ? -11.165 -0.897 18.583 1.00 84.06 139 ALA A CA 1
ATOM 996 C C . ALA A 1 139 ? -11.460 -2.029 19.560 1.00 84.06 139 ALA A C 1
ATOM 998 O O . ALA A 1 139 ? -12.527 -2.055 20.174 1.00 84.06 139 ALA A O 1
ATOM 999 N N . ALA A 1 140 ? -10.482 -2.899 19.792 1.00 86.69 140 ALA A N 1
ATOM 1000 C CA . ALA A 1 140 ? -10.572 -3.950 20.794 1.00 86.69 140 ALA A CA 1
ATOM 1001 C C . ALA A 1 140 ? -10.865 -3.386 22.186 1.00 86.69 140 ALA A C 1
ATOM 1003 O O . ALA A 1 140 ? -11.787 -3.834 22.865 1.00 86.69 140 ALA A O 1
ATOM 1004 N N . ARG A 1 141 ? -10.147 -2.319 22.565 1.00 85.75 141 ARG A N 1
ATOM 1005 C CA . ARG A 1 141 ? -10.345 -1.596 23.833 1.00 85.75 141 ARG A CA 1
ATOM 1006 C C . ARG A 1 141 ? -11.718 -0.933 23.965 1.00 85.75 141 ARG A C 1
ATOM 1008 O O . ARG A 1 141 ? -12.043 -0.446 25.038 1.00 85.75 141 ARG A O 1
ATOM 1015 N N . ARG A 1 142 ? -12.502 -0.882 22.888 1.00 81.94 142 ARG A N 1
ATOM 1016 C CA . ARG A 1 142 ? -13.819 -0.239 22.821 1.00 81.94 142 ARG A CA 1
ATOM 1017 C C . ARG A 1 142 ? -14.932 -1.223 22.448 1.00 81.94 142 ARG A C 1
ATOM 1019 O O . ARG A 1 142 ? -15.957 -0.830 21.906 1.00 81.94 142 ARG A O 1
ATOM 1026 N N . GLY A 1 143 ? -14.732 -2.511 22.732 1.00 81.25 143 GLY A N 1
ATOM 1027 C CA . GLY A 1 143 ? -15.773 -3.532 22.590 1.00 81.25 143 GLY A CA 1
ATOM 1028 C C . GLY A 1 143 ? -15.871 -4.175 21.205 1.00 81.25 143 GLY A C 1
ATOM 1029 O O . GLY A 1 143 ? -16.864 -4.844 20.922 1.00 81.25 143 GLY A O 1
ATOM 1030 N N . LEU A 1 144 ? -14.849 -4.016 20.354 1.00 82.75 144 LEU A N 1
ATOM 1031 C CA . LEU A 1 144 ? -14.726 -4.707 19.064 1.00 82.75 144 LEU A CA 1
ATOM 1032 C C . LEU A 1 144 ? -13.490 -5.628 19.036 1.00 82.75 144 LEU A C 1
ATOM 1034 O O . LEU A 1 144 ? -12.576 -5.408 18.239 1.00 82.75 144 LEU A O 1
ATOM 1038 N N . PRO A 1 145 ? -13.417 -6.668 19.891 1.00 83.75 145 PRO A N 1
ATOM 1039 C CA . PRO A 1 145 ? -12.236 -7.532 19.989 1.00 83.75 145 PRO A CA 1
ATOM 1040 C C . PRO A 1 145 ? -11.946 -8.304 18.696 1.00 83.75 145 PRO A C 1
ATOM 1042 O O . PRO A 1 145 ? -10.790 -8.606 18.421 1.00 83.75 145 PRO A O 1
ATOM 1045 N N . GLY A 1 146 ? -12.964 -8.558 17.863 1.00 81.44 146 GLY A N 1
ATOM 1046 C CA . GLY A 1 146 ? -12.793 -9.196 16.552 1.00 81.44 146 GLY A CA 1
ATOM 1047 C C . GLY A 1 146 ? -11.873 -8.416 15.604 1.00 81.44 146 GLY A C 1
ATOM 1048 O O . GLY A 1 146 ? -11.234 -9.017 14.746 1.00 81.44 146 GLY A O 1
ATOM 1049 N N . LEU A 1 147 ? -11.720 -7.100 15.804 1.00 83.19 147 LEU A N 1
ATOM 1050 C CA . LEU A 1 147 ? -10.781 -6.291 15.028 1.00 83.19 147 LEU A CA 1
ATOM 1051 C C . LEU A 1 147 ? -9.315 -6.517 15.422 1.00 83.19 147 LEU A C 1
ATOM 1053 O O . LEU A 1 147 ? -8.437 -6.131 14.662 1.00 83.19 147 LEU A O 1
ATOM 1057 N N . LEU A 1 148 ? -9.007 -7.204 16.530 1.00 85.69 148 LEU A N 1
ATOM 1058 C CA . LEU A 1 148 ? -7.624 -7.622 16.796 1.00 85.69 148 LEU A CA 1
ATOM 1059 C C . LEU A 1 148 ? -7.102 -8.564 15.717 1.00 85.69 148 LEU A C 1
ATOM 1061 O O . LEU A 1 148 ? -5.948 -8.427 15.326 1.00 85.69 148 LEU A O 1
ATOM 1065 N N . ALA A 1 149 ? -7.945 -9.464 15.200 1.00 83.69 149 ALA A N 1
ATOM 1066 C CA . ALA A 1 149 ? -7.553 -10.401 14.148 1.00 83.69 149 ALA A CA 1
ATOM 1067 C C . ALA A 1 149 ? -7.048 -9.673 12.891 1.00 83.69 149 ALA A C 1
ATOM 1069 O O . ALA A 1 149 ? -6.107 -10.128 12.246 1.00 83.69 149 ALA A O 1
ATOM 1070 N N . VAL A 1 150 ? -7.614 -8.497 12.601 1.00 81.69 150 VAL A N 1
ATOM 1071 C CA . VAL A 1 150 ? -7.187 -7.623 11.502 1.00 81.69 150 VAL A CA 1
ATOM 1072 C C . VAL A 1 150 ? -5.777 -7.067 11.728 1.00 81.69 150 VAL A C 1
ATOM 1074 O O . VAL A 1 150 ? -5.008 -6.945 10.780 1.00 81.69 150 VAL A O 1
ATOM 1077 N N . GLY A 1 151 ? -5.420 -6.753 12.974 1.00 80.56 151 GLY A N 1
ATOM 1078 C CA . GLY A 1 151 ? -4.109 -6.213 13.335 1.00 80.56 151 GLY A CA 1
ATOM 1079 C C . GLY A 1 151 ? -3.002 -7.261 13.477 1.00 80.56 151 GLY A C 1
ATOM 1080 O O . GLY A 1 151 ? -1.832 -6.887 13.455 1.00 80.56 151 GLY A O 1
ATOM 1081 N N . VAL A 1 152 ? -3.336 -8.553 13.599 1.00 82.56 152 VAL A N 1
ATOM 1082 C CA . VAL A 1 152 ? -2.352 -9.631 13.822 1.00 82.56 152 VAL A CA 1
ATOM 1083 C C . VAL A 1 152 ? -1.396 -9.772 12.642 1.00 82.56 152 VAL A C 1
ATOM 1085 O O . VAL A 1 152 ? -0.185 -9.735 12.841 1.00 82.56 152 VAL A O 1
ATOM 1088 N N . LEU A 1 153 ? -1.912 -9.903 11.418 1.00 79.50 153 LEU A N 1
ATOM 1089 C CA . LEU A 1 153 ? -1.059 -10.114 10.245 1.00 79.50 153 LEU A CA 1
ATOM 1090 C C . LEU A 1 153 ? -0.165 -8.887 9.940 1.00 79.50 153 LEU A C 1
ATOM 1092 O O . LEU A 1 153 ? 1.040 -9.081 9.770 1.00 79.50 153 LEU A O 1
ATOM 1096 N N . PRO A 1 154 ? -0.670 -7.636 10.014 1.00 82.50 154 PRO A N 1
ATOM 1097 C CA . PRO A 1 154 ? 0.170 -6.437 9.987 1.00 82.50 154 PRO A CA 1
ATOM 1098 C C . PRO A 1 154 ? 1.230 -6.389 11.095 1.00 82.50 154 PRO A C 1
ATOM 1100 O O . PRO A 1 154 ? 2.369 -6.006 10.833 1.00 82.50 154 PRO A O 1
ATOM 1103 N N . ALA A 1 155 ? 0.893 -6.793 12.326 1.00 83.00 155 ALA A N 1
ATOM 1104 C CA . ALA A 1 155 ? 1.845 -6.821 13.439 1.00 83.00 155 ALA A CA 1
ATOM 1105 C C . ALA A 1 155 ? 2.970 -7.832 13.209 1.00 83.00 155 ALA A C 1
ATOM 1107 O O . ALA A 1 155 ? 4.139 -7.503 13.408 1.00 83.00 155 ALA A O 1
ATOM 1108 N N . VAL A 1 156 ? 2.627 -9.035 12.745 1.00 80.62 156 VAL A N 1
ATOM 1109 C CA . VAL A 1 156 ? 3.602 -10.069 12.382 1.00 80.62 156 VAL A CA 1
ATOM 1110 C C . VAL A 1 156 ? 4.487 -9.587 11.232 1.00 80.62 156 VAL A C 1
ATOM 1112 O O . VAL A 1 156 ? 5.702 -9.746 11.305 1.00 80.62 156 VAL A O 1
ATOM 1115 N N . GLY A 1 157 ? 3.912 -8.937 10.215 1.00 74.19 157 GLY A N 1
ATOM 1116 C CA . GLY A 1 157 ? 4.662 -8.368 9.094 1.00 74.19 157 GLY A CA 1
ATOM 1117 C C . GLY A 1 157 ? 5.671 -7.298 9.526 1.00 74.19 157 GLY A C 1
ATOM 1118 O O . GLY A 1 157 ? 6.834 -7.355 9.131 1.00 74.19 157 GLY A O 1
ATOM 1119 N N . VAL A 1 158 ? 5.263 -6.357 10.385 1.00 79.69 158 VAL A N 1
ATOM 1120 C CA . VAL A 1 158 ? 6.165 -5.324 10.931 1.00 79.69 158 VAL A CA 1
ATOM 1121 C C . VAL A 1 158 ? 7.255 -5.949 11.799 1.00 79.69 158 VAL A C 1
ATOM 1123 O O . VAL A 1 158 ? 8.421 -5.582 11.670 1.00 79.69 158 VAL A O 1
ATOM 1126 N N . LEU A 1 159 ? 6.903 -6.906 12.661 1.00 80.81 159 LEU A N 1
ATOM 1127 C CA . LEU A 1 159 ? 7.871 -7.591 13.513 1.00 80.81 159 LEU A CA 1
ATOM 1128 C C . LEU A 1 159 ? 8.901 -8.358 12.676 1.00 80.81 159 LEU A C 1
ATOM 1130 O O . LEU A 1 159 ? 10.096 -8.234 12.927 1.00 80.81 159 LEU A O 1
ATOM 1134 N N . ALA A 1 160 ? 8.458 -9.088 11.651 1.00 73.50 160 ALA A N 1
ATOM 1135 C CA . ALA A 1 160 ? 9.341 -9.794 10.730 1.00 73.50 160 ALA A CA 1
ATOM 1136 C C . ALA A 1 160 ? 10.280 -8.828 9.989 1.00 73.50 160 ALA A C 1
ATOM 1138 O O . ALA A 1 160 ? 11.486 -9.067 9.938 1.00 73.50 160 ALA A O 1
ATOM 1139 N N . ALA A 1 161 ? 9.760 -7.700 9.490 1.00 71.31 161 ALA A N 1
ATOM 1140 C CA . ALA A 1 161 ? 10.564 -6.674 8.826 1.00 71.31 161 ALA A CA 1
ATOM 1141 C C . ALA A 1 161 ? 11.613 -6.041 9.761 1.00 71.31 161 ALA A C 1
ATOM 1143 O O . ALA A 1 161 ? 12.727 -5.742 9.334 1.00 71.31 161 ALA A O 1
ATOM 1144 N N . LEU A 1 162 ? 11.282 -5.849 11.043 1.00 73.75 162 LEU A N 1
ATOM 1145 C CA . LEU A 1 162 ? 12.234 -5.375 12.049 1.00 73.75 162 LEU A CA 1
ATOM 1146 C C . LEU A 1 162 ? 13.301 -6.431 12.350 1.00 73.75 162 LEU A C 1
ATOM 1148 O O . LEU A 1 162 ? 14.487 -6.113 12.335 1.00 73.75 162 LEU A O 1
ATOM 1152 N N . LEU A 1 163 ? 12.904 -7.683 12.579 1.00 71.94 163 LEU A N 1
ATOM 1153 C CA . LEU A 1 163 ? 13.828 -8.781 12.874 1.00 71.94 163 LEU A CA 1
ATOM 1154 C C . LEU A 1 163 ? 14.814 -9.030 11.726 1.00 71.94 163 LEU A C 1
ATOM 1156 O O . LEU A 1 163 ? 15.999 -9.232 11.987 1.00 71.94 163 LEU A O 1
ATOM 1160 N N . ALA A 1 164 ? 14.367 -8.919 10.472 1.00 67.31 164 ALA A N 1
ATOM 1161 C CA . ALA A 1 164 ? 15.232 -9.034 9.298 1.00 67.31 164 ALA A CA 1
ATOM 1162 C C . ALA A 1 164 ? 16.383 -8.006 9.291 1.00 67.31 164 ALA A C 1
ATOM 1164 O O . ALA A 1 164 ? 17.464 -8.307 8.793 1.00 67.31 164 ALA A O 1
ATOM 1165 N N . LYS A 1 165 ? 16.194 -6.816 9.886 1.00 65.38 165 LYS A N 1
ATOM 1166 C CA . LYS A 1 165 ? 17.255 -5.797 9.999 1.00 65.38 165 LYS A CA 1
ATOM 1167 C C . LYS A 1 165 ? 18.309 -6.125 11.055 1.00 65.38 165 LYS A C 1
ATOM 1169 O O . LYS A 1 165 ? 19.447 -5.690 10.918 1.00 65.38 165 LYS A O 1
ATOM 1174 N N . PHE A 1 166 ? 17.937 -6.850 12.109 1.00 63.31 166 PHE A N 1
ATOM 1175 C CA . PHE A 1 166 ? 18.817 -7.123 13.252 1.00 63.31 166 PHE A CA 1
ATOM 1176 C C . PHE A 1 166 ? 19.413 -8.534 13.248 1.00 63.31 166 PHE A C 1
ATOM 1178 O O . PHE A 1 166 ? 20.386 -8.779 13.956 1.00 63.31 166 PHE A O 1
ATOM 1185 N N . ALA A 1 167 ? 18.870 -9.456 12.451 1.00 57.41 167 ALA A N 1
ATOM 1186 C CA . ALA A 1 167 ? 19.348 -10.832 12.367 1.00 57.41 167 ALA A CA 1
ATOM 1187 C C . ALA A 1 167 ? 19.442 -11.338 10.913 1.00 57.41 167 ALA A C 1
ATOM 1189 O O . ALA A 1 167 ? 18.755 -12.298 10.558 1.00 57.41 167 ALA A O 1
ATOM 1190 N N . PRO A 1 168 ? 20.334 -10.769 10.076 1.00 54.00 168 PRO A N 1
ATOM 1191 C CA . PRO A 1 168 ? 20.564 -11.254 8.710 1.00 54.00 168 PRO A CA 1
ATOM 1192 C C . PRO A 1 168 ? 21.047 -12.720 8.656 1.00 54.00 168 PRO A C 1
ATOM 1194 O O . PRO A 1 168 ? 20.927 -13.383 7.632 1.00 54.00 168 PRO A O 1
ATOM 1197 N N . VAL A 1 169 ? 21.562 -13.257 9.770 1.00 46.28 169 VAL A N 1
ATOM 1198 C CA . VAL A 1 169 ? 22.012 -14.657 9.898 1.00 46.28 169 VAL A CA 1
ATOM 1199 C C . VAL A 1 169 ? 20.841 -15.644 10.034 1.00 46.28 169 VAL A C 1
ATOM 1201 O O . VAL A 1 169 ? 20.975 -16.794 9.632 1.00 46.28 169 VAL A O 1
ATOM 1204 N N . LEU A 1 170 ? 19.674 -15.211 10.533 1.00 45.81 170 LEU A N 1
ATOM 1205 C CA . LEU A 1 170 ? 18.467 -16.054 10.591 1.00 45.81 170 LEU A CA 1
ATOM 1206 C C . LEU A 1 170 ? 17.734 -16.136 9.240 1.00 45.81 170 LEU A C 1
ATOM 1208 O O . LEU A 1 170 ? 16.887 -17.004 9.062 1.00 45.81 170 LEU A O 1
ATOM 1212 N N . THR A 1 171 ? 18.061 -15.253 8.292 1.00 50.16 171 THR A N 1
ATOM 1213 C CA . THR A 1 171 ? 17.455 -15.175 6.952 1.00 50.16 171 THR A CA 1
ATOM 1214 C C . THR A 1 171 ? 18.385 -15.654 5.833 1.00 50.16 171 THR A C 1
ATOM 1216 O O . THR A 1 171 ? 17.930 -15.855 4.711 1.00 50.16 171 THR A O 1
ATOM 1219 N N . ALA A 1 172 ? 19.670 -15.897 6.121 1.00 46.41 172 ALA A N 1
ATOM 1220 C CA . ALA A 1 172 ? 20.683 -16.268 5.126 1.00 46.41 172 ALA A CA 1
ATOM 1221 C C . ALA A 1 172 ? 20.454 -17.636 4.445 1.00 46.41 172 ALA A C 1
ATOM 1223 O O . ALA A 1 172 ? 21.052 -17.902 3.406 1.00 46.41 172 ALA A O 1
ATOM 1224 N N . GLY A 1 173 ? 19.599 -18.498 5.006 1.00 48.47 173 GLY A N 1
ATOM 1225 C CA . GLY A 1 173 ? 19.248 -19.797 4.418 1.00 48.47 173 GLY A CA 1
ATOM 1226 C C . GLY A 1 173 ? 17.918 -19.829 3.663 1.00 48.47 173 GLY A C 1
ATOM 1227 O O . GLY A 1 173 ? 17.603 -20.847 3.057 1.00 48.47 173 GLY A O 1
ATOM 1228 N N . ASP A 1 174 ? 17.129 -18.753 3.706 1.00 49.62 174 ASP A N 1
ATOM 1229 C CA . ASP A 1 174 ? 15.697 -18.814 3.413 1.00 49.62 174 ASP A CA 1
ATOM 1230 C C . ASP A 1 174 ? 15.325 -17.844 2.283 1.00 49.62 174 ASP A C 1
ATOM 1232 O O . ASP A 1 174 ? 14.624 -16.851 2.473 1.00 49.62 174 ASP A O 1
ATOM 1236 N N . GLN A 1 175 ? 15.832 -18.122 1.075 1.00 54.03 175 GLN A N 1
ATOM 1237 C CA . GLN A 1 175 ? 15.514 -17.334 -0.126 1.00 54.03 175 GLN A CA 1
ATOM 1238 C C . GLN A 1 175 ? 14.003 -17.346 -0.452 1.00 54.03 175 GLN A C 1
ATOM 1240 O O . GLN A 1 175 ? 13.520 -16.448 -1.135 1.00 54.03 175 GLN A O 1
ATOM 1245 N N . ILE A 1 176 ? 13.245 -18.321 0.079 1.00 56.34 176 ILE A N 1
ATOM 1246 C CA . ILE A 1 176 ? 11.777 -18.431 -0.011 1.00 56.34 176 ILE A CA 1
ATOM 1247 C C . ILE A 1 176 ? 11.224 -18.931 1.334 1.00 56.34 176 ILE A C 1
ATOM 1249 O O . ILE A 1 176 ? 10.683 -20.029 1.461 1.00 56.34 176 ILE A O 1
ATOM 1253 N N . GLY A 1 177 ? 11.423 -18.119 2.366 1.00 63.88 177 GLY A N 1
ATOM 1254 C CA . GLY A 1 177 ? 11.114 -18.482 3.742 1.00 63.88 177 GLY A CA 1
ATOM 1255 C C . GLY A 1 177 ? 9.736 -18.173 4.274 1.00 63.88 177 GLY A C 1
ATOM 1256 O O . GLY A 1 177 ? 8.987 -17.393 3.689 1.00 63.88 177 GLY A O 1
ATOM 1257 N N . LEU A 1 178 ? 9.433 -18.680 5.475 1.00 66.50 178 LEU A N 1
ATOM 1258 C CA . LEU A 1 178 ? 8.218 -18.301 6.213 1.00 66.50 178 LEU A CA 1
ATOM 1259 C C . LEU A 1 178 ? 8.125 -16.774 6.371 1.00 66.50 178 LEU A C 1
ATOM 1261 O O . LEU A 1 178 ? 7.044 -16.209 6.238 1.00 66.50 178 LEU A O 1
ATOM 1265 N N . GLY A 1 179 ? 9.254 -16.091 6.586 1.00 63.88 179 GLY A N 1
ATOM 1266 C CA . GLY A 1 179 ? 9.309 -14.627 6.637 1.00 63.88 179 GLY A CA 1
ATOM 1267 C C . GLY A 1 179 ? 8.899 -13.961 5.319 1.00 63.88 179 GLY A C 1
ATOM 1268 O O . GLY A 1 179 ? 8.136 -12.997 5.335 1.00 63.88 179 GLY A O 1
ATOM 1269 N N . TRP A 1 180 ? 9.331 -14.515 4.183 1.00 65.38 180 TRP A N 1
ATOM 1270 C CA . TRP A 1 180 ? 8.922 -14.056 2.855 1.00 65.38 180 TRP A CA 1
ATOM 1271 C C . TRP A 1 180 ? 7.426 -14.305 2.616 1.00 65.38 180 TRP A C 1
ATOM 1273 O O . TRP A 1 180 ? 6.712 -13.388 2.216 1.00 65.38 180 TRP A O 1
ATOM 1283 N N . PHE A 1 181 ? 6.910 -15.492 2.959 1.00 68.88 181 PHE A N 1
ATOM 1284 C CA . PHE A 1 181 ? 5.478 -15.806 2.855 1.00 68.88 181 PHE A CA 1
ATOM 1285 C C . PHE A 1 181 ? 4.611 -14.904 3.736 1.00 68.88 181 PHE A C 1
ATOM 1287 O O . PHE A 1 181 ? 3.547 -14.466 3.302 1.00 68.88 181 PHE A O 1
ATOM 1294 N N . LEU A 1 182 ? 5.055 -14.595 4.956 1.00 69.62 182 LEU A N 1
ATOM 1295 C CA . LEU A 1 182 ? 4.358 -13.673 5.855 1.00 69.62 182 LEU A CA 1
ATOM 1296 C C . LEU A 1 182 ? 4.392 -12.240 5.326 1.00 69.62 182 LEU A C 1
ATOM 1298 O O . LEU A 1 182 ? 3.385 -11.539 5.410 1.00 69.62 182 LEU A O 1
ATOM 1302 N N . HIS A 1 183 ? 5.517 -11.812 4.754 1.00 67.06 183 HIS A N 1
ATOM 1303 C CA . HIS A 1 183 ? 5.649 -10.498 4.139 1.00 67.06 183 HIS A CA 1
ATOM 1304 C C . HIS A 1 183 ? 4.728 -10.364 2.919 1.00 67.06 183 HIS A C 1
ATOM 1306 O O . HIS A 1 183 ? 3.857 -9.497 2.912 1.00 67.06 183 HIS A O 1
ATOM 1312 N N . ILE A 1 184 ? 4.814 -11.282 1.953 1.00 67.00 184 ILE A N 1
ATOM 1313 C CA . ILE A 1 184 ? 3.937 -11.310 0.775 1.00 67.00 184 ILE A CA 1
ATOM 1314 C C . ILE A 1 184 ? 2.468 -11.465 1.180 1.00 67.00 184 ILE A C 1
ATOM 1316 O O . ILE A 1 184 ? 1.610 -10.735 0.689 1.00 67.00 184 ILE A O 1
ATOM 1320 N N . GLY A 1 185 ? 2.157 -12.354 2.123 1.00 71.38 185 GLY A N 1
ATOM 1321 C CA . GLY A 1 185 ? 0.805 -12.522 2.653 1.00 71.38 185 GLY A CA 1
ATOM 1322 C C . GLY A 1 185 ? 0.266 -11.243 3.297 1.00 71.38 185 GLY A C 1
ATOM 1323 O O . GLY A 1 185 ? -0.892 -10.880 3.084 1.00 71.38 185 GLY A O 1
ATOM 1324 N N . ASN A 1 186 ? 1.098 -10.501 4.028 1.00 72.81 186 ASN A N 1
ATOM 1325 C CA . ASN A 1 186 ? 0.705 -9.215 4.593 1.00 72.81 186 ASN A CA 1
ATOM 1326 C C . ASN A 1 186 ? 0.432 -8.165 3.503 1.00 72.81 186 ASN A C 1
ATOM 1328 O O . ASN A 1 186 ? -0.575 -7.465 3.584 1.00 72.81 186 ASN A O 1
ATOM 1332 N N . ILE A 1 187 ? 1.272 -8.090 2.465 1.00 69.12 187 ILE A N 1
ATOM 1333 C CA . ILE A 1 187 ? 1.105 -7.147 1.346 1.00 69.12 187 ILE A CA 1
ATOM 1334 C C . ILE A 1 187 ? -0.168 -7.455 0.558 1.00 69.12 187 ILE A C 1
ATOM 1336 O O . ILE A 1 187 ? -0.982 -6.569 0.303 1.00 69.12 187 ILE A O 1
ATOM 1340 N N . LEU A 1 188 ? -0.346 -8.715 0.163 1.00 68.38 188 LEU A N 1
ATOM 1341 C CA . LEU A 1 188 ? -1.406 -9.116 -0.760 1.00 68.38 188 LEU A CA 1
ATOM 1342 C C . LEU A 1 188 ? -2.761 -9.266 -0.084 1.00 68.38 188 LEU A C 1
ATOM 1344 O O . LEU A 1 188 ? -3.792 -9.056 -0.723 1.00 68.38 188 LEU A O 1
ATOM 1348 N N . VAL A 1 189 ? -2.759 -9.644 1.192 1.00 71.19 189 VAL A N 1
ATOM 1349 C CA . VAL A 1 189 ? -3.966 -10.051 1.909 1.00 71.19 189 VAL A CA 1
ATOM 1350 C C . VAL A 1 189 ? -4.140 -9.229 3.181 1.00 71.19 189 VAL A C 1
ATOM 1352 O O . VAL A 1 189 ? -5.178 -8.596 3.344 1.00 71.19 189 VAL A O 1
ATOM 1355 N N . GLY A 1 190 ? -3.136 -9.178 4.057 1.00 75.50 190 GLY A N 1
ATOM 1356 C CA . GLY A 1 190 ? -3.254 -8.576 5.392 1.00 75.50 190 GLY A CA 1
ATOM 1357 C C . GLY A 1 190 ? -3.657 -7.105 5.399 1.00 75.50 190 GLY A C 1
ATOM 1358 O O . GLY A 1 190 ? -4.705 -6.752 5.939 1.00 75.50 190 GLY A O 1
ATOM 1359 N N . VAL A 1 191 ? -2.855 -6.244 4.777 1.00 75.44 191 VAL A N 1
ATOM 1360 C CA . VAL A 1 191 ? -3.119 -4.801 4.703 1.00 75.44 191 VAL A CA 1
ATOM 1361 C C . VAL A 1 191 ? -4.409 -4.494 3.923 1.00 75.44 191 VAL A C 1
ATOM 1363 O O . VAL A 1 191 ? -5.261 -3.788 4.470 1.00 75.44 191 VAL A O 1
ATOM 1366 N N . PRO A 1 192 ? -4.634 -5.017 2.697 1.00 71.69 192 PRO A N 1
ATOM 1367 C CA . PRO A 1 192 ? -5.882 -4.770 1.974 1.00 71.69 192 PRO A CA 1
ATOM 1368 C C . PRO A 1 192 ? -7.131 -5.258 2.709 1.00 71.69 192 PRO A C 1
ATOM 1370 O O . PRO A 1 192 ? -8.086 -4.489 2.838 1.00 71.69 192 PRO A O 1
ATOM 1373 N N . LEU A 1 193 ? -7.143 -6.500 3.208 1.00 77.75 193 LEU A N 1
ATOM 1374 C CA . LEU A 1 193 ? -8.293 -7.003 3.961 1.00 77.75 193 LEU A CA 1
ATOM 1375 C C . LEU A 1 193 ? -8.480 -6.229 5.255 1.00 77.75 193 LEU A C 1
ATOM 1377 O O . LEU A 1 193 ? -9.617 -5.992 5.644 1.00 77.75 193 LEU A O 1
ATOM 1381 N N . GLY A 1 194 ? -7.400 -5.787 5.897 1.00 78.00 194 GLY A N 1
ATOM 1382 C CA . GLY A 1 194 ? -7.503 -5.004 7.113 1.00 78.00 194 GLY A CA 1
ATOM 1383 C C . GLY A 1 194 ? -8.139 -3.638 6.897 1.00 78.00 194 GLY A C 1
ATOM 1384 O O . GLY A 1 194 ? -9.023 -3.251 7.659 1.00 78.00 194 GLY A O 1
ATOM 1385 N N . ILE A 1 195 ? -7.777 -2.946 5.814 1.00 78.12 195 ILE A N 1
ATOM 1386 C CA . ILE A 1 195 ? -8.424 -1.688 5.415 1.00 78.12 195 ILE A CA 1
ATOM 1387 C C . ILE A 1 195 ? -9.923 -1.914 5.164 1.00 78.12 195 ILE A C 1
ATOM 1389 O O . ILE A 1 195 ? -10.753 -1.151 5.661 1.00 78.12 195 ILE A O 1
ATOM 1393 N N . VAL A 1 196 ? -10.280 -2.975 4.432 1.00 80.00 196 VAL A N 1
ATOM 1394 C CA . VAL A 1 196 ? -11.681 -3.307 4.123 1.00 80.00 196 VAL A CA 1
ATOM 1395 C C . VAL A 1 196 ? -12.456 -3.691 5.383 1.00 80.00 196 VAL A C 1
ATOM 1397 O O . VAL A 1 196 ? -13.555 -3.188 5.597 1.00 80.00 196 VAL A O 1
ATOM 1400 N N . ALA A 1 197 ? -11.891 -4.540 6.239 1.00 80.00 197 ALA A N 1
ATOM 1401 C CA . ALA A 1 197 ? -12.526 -5.007 7.465 1.00 80.00 197 ALA A CA 1
ATOM 1402 C C . ALA A 1 197 ? -12.773 -3.857 8.447 1.00 80.00 197 ALA A C 1
ATOM 1404 O O . ALA A 1 197 ? -13.865 -3.761 9.005 1.00 80.00 197 ALA A O 1
ATOM 1405 N N . VAL A 1 198 ? -11.802 -2.949 8.609 1.00 77.38 198 VAL A N 1
ATOM 1406 C CA . VAL A 1 198 ? -11.985 -1.716 9.388 1.00 77.38 198 VAL A CA 1
ATOM 1407 C C . VAL A 1 198 ? -13.093 -0.863 8.771 1.00 77.38 198 VAL A C 1
ATOM 1409 O O . VAL A 1 198 ? -13.991 -0.435 9.489 1.00 77.38 198 VAL A O 1
ATOM 1412 N N . GLY A 1 199 ? -13.090 -0.670 7.448 1.00 76.06 199 GLY A N 1
ATOM 1413 C CA . GLY A 1 199 ? -14.139 0.074 6.747 1.00 76.06 199 GLY A CA 1
ATOM 1414 C C . GLY A 1 199 ? -15.541 -0.498 6.981 1.00 76.06 199 GLY A C 1
ATOM 1415 O O . GLY A 1 199 ? -16.436 0.229 7.402 1.00 76.06 199 GLY A O 1
ATOM 1416 N N . ILE A 1 200 ? -15.728 -1.805 6.781 1.00 78.06 200 ILE A N 1
ATOM 1417 C CA . ILE A 1 200 ? -17.013 -2.493 6.983 1.00 78.06 200 ILE A CA 1
ATOM 1418 C C . ILE A 1 200 ? -17.452 -2.414 8.446 1.00 78.06 200 ILE A C 1
ATOM 1420 O O . ILE A 1 200 ? -18.602 -2.077 8.719 1.00 78.06 200 ILE A O 1
ATOM 1424 N N . ALA A 1 201 ? -16.548 -2.681 9.393 1.00 73.44 201 ALA A N 1
ATOM 1425 C CA . ALA A 1 201 ? -16.871 -2.633 10.816 1.00 73.44 201 ALA A CA 1
ATOM 1426 C C . ALA A 1 201 ? -17.367 -1.247 11.255 1.00 73.44 201 ALA A C 1
ATOM 1428 O O . ALA A 1 201 ? -18.184 -1.148 12.161 1.00 73.44 201 ALA A O 1
ATOM 1429 N N . LEU A 1 202 ? -16.915 -0.181 10.596 1.00 68.00 202 LEU A N 1
ATOM 1430 C CA . LEU A 1 202 ? -17.332 1.189 10.890 1.00 68.00 202 LEU A CA 1
ATOM 1431 C C . LEU A 1 202 ? -18.605 1.622 10.154 1.00 68.00 202 LEU A C 1
ATOM 1433 O O . LEU A 1 202 ? -19.208 2.619 10.541 1.00 68.00 202 LEU A O 1
ATOM 1437 N N . LEU A 1 203 ? -19.031 0.889 9.122 1.00 76.31 203 LEU A N 1
ATOM 1438 C CA . LEU A 1 203 ? -20.325 1.103 8.463 1.00 76.31 203 LEU A CA 1
ATOM 1439 C C . LEU A 1 203 ? -21.491 0.506 9.263 1.00 76.31 203 LEU A C 1
ATOM 1441 O O . LEU A 1 203 ? -22.635 0.910 9.065 1.00 76.31 203 LEU A O 1
ATOM 1445 N N . VAL A 1 204 ? -21.221 -0.437 10.169 1.00 79.62 204 VAL A N 1
ATOM 1446 C CA . VAL A 1 204 ? -22.243 -1.041 11.032 1.00 79.62 204 VAL A CA 1
ATOM 1447 C C . VAL A 1 204 ? -22.553 -0.088 12.199 1.00 79.62 204 VAL A C 1
ATOM 1449 O O . VAL A 1 204 ? -21.663 0.147 13.021 1.00 79.62 204 VAL A O 1
ATOM 1452 N N . PRO A 1 205 ? -23.793 0.433 12.335 1.00 75.44 205 PRO A N 1
ATOM 1453 C CA . PRO A 1 205 ? -24.129 1.457 13.331 1.00 75.44 205 PRO A CA 1
ATOM 1454 C C . PRO A 1 205 ? -23.791 1.059 14.770 1.00 75.44 205 PRO A C 1
ATOM 1456 O O . PRO A 1 205 ? -23.218 1.854 15.511 1.00 75.44 205 PRO A O 1
ATOM 1459 N N . ASP A 1 206 ? -24.066 -0.190 15.148 1.00 76.81 206 ASP A N 1
ATOM 1460 C CA . ASP A 1 206 ? -23.791 -0.697 16.497 1.00 76.81 206 ASP A CA 1
ATOM 1461 C C . ASP A 1 206 ? -22.293 -0.800 16.788 1.00 76.81 206 ASP A C 1
ATOM 1463 O O . ASP A 1 206 ? -21.835 -0.494 17.891 1.00 76.81 206 ASP A O 1
ATOM 1467 N N . ALA A 1 207 ? -21.506 -1.222 15.799 1.00 74.31 207 ALA A N 1
ATOM 1468 C CA . ALA A 1 207 ? -20.062 -1.312 15.939 1.00 74.31 207 ALA A CA 1
ATOM 1469 C C . ALA A 1 207 ? -19.431 0.086 15.981 1.00 74.31 207 ALA A C 1
ATOM 1471 O O . ALA A 1 207 ? -18.601 0.350 16.851 1.00 74.31 207 ALA A O 1
ATOM 1472 N N . ALA A 1 208 ? -19.892 1.008 15.132 1.00 72.50 208 ALA A N 1
ATOM 1473 C CA . ALA A 1 208 ? -19.507 2.414 15.183 1.00 72.50 208 ALA A CA 1
ATOM 1474 C C . ALA A 1 208 ? -19.854 3.049 16.542 1.00 72.50 208 ALA A C 1
ATOM 1476 O O . ALA A 1 208 ? -19.022 3.735 17.134 1.00 72.50 208 ALA A O 1
ATOM 1477 N N . ALA A 1 209 ? -21.037 2.760 17.093 1.00 75.31 209 ALA A N 1
ATOM 1478 C CA . ALA A 1 209 ? -21.464 3.254 18.399 1.00 75.31 209 ALA A CA 1
ATOM 1479 C C . ALA A 1 209 ? -20.600 2.706 19.545 1.00 75.31 209 ALA A C 1
ATOM 1481 O O . ALA A 1 209 ? -20.162 3.475 20.404 1.00 75.31 209 ALA A O 1
ATOM 1482 N N . ARG A 1 210 ? -20.290 1.401 19.555 1.00 76.81 210 ARG A N 1
ATOM 1483 C CA . ARG A 1 210 ? -19.373 0.791 20.541 1.00 76.81 210 ARG A CA 1
ATOM 1484 C C . ARG A 1 210 ? -17.980 1.407 20.457 1.00 76.81 210 ARG A C 1
ATOM 1486 O O . ARG A 1 210 ? -17.414 1.824 21.467 1.00 76.81 210 ARG A O 1
ATOM 1493 N N . PHE A 1 211 ? -17.478 1.570 19.238 1.00 74.25 211 PHE A N 1
ATOM 1494 C CA . PHE A 1 211 ? -16.202 2.221 18.976 1.00 74.25 211 PHE A CA 1
ATOM 1495 C C . PHE A 1 211 ? -16.183 3.706 19.373 1.00 74.25 211 PHE A C 1
ATOM 1497 O O . PHE A 1 211 ? -15.136 4.227 19.739 1.00 74.25 211 PHE A O 1
ATOM 1504 N N . ALA A 1 212 ? -17.321 4.397 19.369 1.00 72.38 212 ALA A N 1
ATOM 1505 C CA . ALA A 1 212 ? -17.423 5.767 19.866 1.00 72.38 212 ALA A CA 1
ATOM 1506 C C . ALA A 1 212 ? -17.497 5.848 21.405 1.00 72.38 212 ALA A C 1
ATOM 1508 O O . ALA A 1 212 ? -16.967 6.779 22.007 1.00 72.38 212 ALA A O 1
ATOM 1509 N N . THR A 1 213 ? -18.143 4.881 22.062 1.00 71.25 213 THR A N 1
ATOM 1510 C CA . THR A 1 213 ? -18.587 5.005 23.468 1.00 71.25 213 THR A CA 1
ATOM 1511 C C . THR A 1 213 ? -17.807 4.160 24.479 1.00 71.25 213 THR A C 1
ATOM 1513 O O . THR A 1 213 ? -17.880 4.436 25.678 1.00 71.25 213 THR A O 1
ATOM 1516 N N . GLY A 1 214 ? -17.028 3.172 24.025 1.00 57.81 214 GLY A N 1
ATOM 1517 C CA . GLY A 1 214 ? -16.532 2.041 24.824 1.00 57.81 214 GLY A CA 1
ATOM 1518 C C . GLY A 1 214 ? -15.593 2.314 26.011 1.00 57.81 214 GLY A C 1
ATOM 1519 O O . GLY A 1 214 ? -15.108 1.359 26.600 1.00 57.81 214 GLY A O 1
ATOM 1520 N N . LEU A 1 215 ? -15.329 3.569 26.393 1.00 55.72 215 LEU A N 1
ATOM 1521 C CA . LEU A 1 215 ? -14.575 3.913 27.613 1.00 55.72 215 LEU A CA 1
ATOM 1522 C C . LEU A 1 215 ? -15.442 4.477 28.754 1.00 55.72 215 LEU A C 1
ATOM 1524 O O . LEU A 1 215 ? -14.924 4.690 29.846 1.00 55.72 215 LEU A O 1
ATOM 1528 N N . ARG A 1 216 ? -16.746 4.720 28.547 1.00 54.66 216 ARG A N 1
ATOM 1529 C CA . ARG A 1 216 ? -17.608 5.335 29.580 1.00 54.66 216 ARG A CA 1
ATOM 1530 C C . ARG A 1 216 ? -18.113 4.374 30.668 1.00 54.66 216 ARG A C 1
ATOM 1532 O O . ARG A 1 216 ? -18.637 4.847 31.666 1.00 54.66 216 ARG A O 1
ATOM 1539 N N . SER A 1 217 ? -17.940 3.058 30.536 1.00 50.88 217 SER A N 1
ATOM 1540 C CA . SER A 1 217 ? -18.562 2.074 31.443 1.00 50.88 217 SER A CA 1
ATOM 1541 C C . SER A 1 217 ? -17.821 1.812 32.766 1.00 50.88 217 SER A C 1
ATOM 1543 O O . SER A 1 217 ? -18.204 0.899 33.488 1.00 50.88 217 SER A O 1
ATOM 1545 N N . HIS A 1 218 ? -16.772 2.571 33.105 1.00 49.38 218 HIS A N 1
ATOM 1546 C CA . HIS A 1 218 ? -16.022 2.395 34.364 1.00 49.38 218 HIS A CA 1
ATOM 1547 C C . HIS A 1 218 ? -16.011 3.621 35.290 1.00 49.38 218 HIS A C 1
ATOM 1549 O O . HIS A 1 218 ? -15.242 3.656 36.247 1.00 49.38 218 HIS A O 1
ATOM 1555 N N . GLN A 1 219 ? -16.874 4.610 35.053 1.00 45.41 219 GLN A N 1
ATOM 1556 C CA . GLN A 1 219 ? -17.056 5.741 35.966 1.00 45.41 219 GLN A CA 1
ATOM 1557 C C . GLN A 1 219 ? -18.510 5.840 36.432 1.00 45.41 219 GLN A C 1
ATOM 1559 O O . GLN A 1 219 ? -19.214 6.783 36.094 1.00 45.41 219 GLN A O 1
ATOM 1564 N N . GLU A 1 220 ? -18.948 4.873 37.234 1.00 41.72 220 GLU A N 1
ATOM 1565 C CA . GLU A 1 220 ? -19.977 5.145 38.240 1.00 41.72 220 GLU A CA 1
ATOM 1566 C C . GLU A 1 220 ? -19.280 5.179 39.606 1.00 41.72 220 GLU A C 1
ATOM 1568 O O . GLU A 1 220 ? -18.811 4.136 40.073 1.00 41.72 220 GLU A O 1
ATOM 1573 N N . PRO A 1 221 ? -19.122 6.359 40.233 1.00 53.12 221 PRO A N 1
ATOM 1574 C CA . PRO A 1 221 ? -18.745 6.419 41.635 1.00 53.12 221 PRO A CA 1
ATOM 1575 C C . PRO A 1 221 ? -19.919 5.893 42.475 1.00 53.12 221 PRO A C 1
ATOM 1577 O O . PRO A 1 221 ? -21.044 6.375 42.337 1.00 53.12 221 PRO A O 1
ATOM 1580 N N . LYS A 1 222 ? -19.647 4.886 43.309 1.00 47.03 222 LYS A N 1
ATOM 1581 C CA . LYS A 1 222 ? -20.496 4.544 44.456 1.00 47.03 222 LYS A CA 1
ATOM 1582 C C . LYS A 1 222 ? -20.276 5.542 45.583 1.00 47.03 222 LYS A C 1
ATOM 1584 O O . LYS A 1 222 ? -19.111 5.971 45.743 1.00 47.03 222 LYS A O 1
#

Secondary structure (DSSP, 8-state):
-TTSHHHHHHHTTPPPTT-HHHHHHHHHHTHHHHHHHHHHHHHHHHHHHHHHHHHHHHHHHHT-HHHHHHTHHHHHHHHHHHHHHHHHTTHHHHHHHHTT-HHHHHHHHHHHHIIIIIIIHHHHHHHHHHHHHHHHHHHHTTT-GGGHHHHHHHHHHHHHHHHHHH-HHHHTT-TT-HHHHHHHHIIIIIHHHHHHHHHHHHHSHHHHHHHHHTTGGG----

Radius of gyration: 20.34 Å; chains: 1; bounding box: 47×34×72 Å

Organism: Microbacterium trichothecenolyticum (NCBI:txid69370)

pLDDT: mean 79.5, std 12.44, range [41.72, 94.94]

Sequence (222 aa):
MLFVALPLELLAGRPDADNVAASLAWLERNAALASVTAGLQLSGGALLIVAVTGFALVLRRQVGPALGSATVFGVFAGALFAAVGAIRGNTGAIQYIGSFEQDWAESAYLATHLIGVQSLLPLAEIAASGWLIIISIAAARRGLPGLLAVGVLPAVGVLAALLAKFAPVLTAGDQIGLGWFLHIGNILVGVPLGIVAVGIALLVPDAAARFATGLRSHQEPK